Protein AF-A0A945Z9U9-F1 (afdb_monomer_lite)

Structure (mmCIF, N/CA/C/O backbone):
data_AF-A0A945Z9U9-F1
#
_entry.id   AF-A0A945Z9U9-F1
#
loop_
_atom_site.group_PDB
_atom_site.id
_atom_site.type_symbol
_atom_site.label_atom_id
_atom_site.label_alt_id
_atom_site.label_comp_id
_atom_site.label_asym_id
_atom_site.label_entity_id
_atom_site.label_seq_id
_atom_site.pdbx_PDB_ins_code
_atom_site.Cartn_x
_atom_site.Cartn_y
_atom_site.Cartn_z
_atom_site.occupancy
_atom_site.B_iso_or_equiv
_atom_site.auth_seq_id
_atom_site.auth_comp_id
_atom_site.auth_asym_id
_atom_site.auth_atom_id
_atom_site.pdbx_PDB_model_num
ATOM 1 N N . MET A 1 1 ? 4.421 -0.650 -35.719 1.00 78.12 1 MET A N 1
ATOM 2 C CA . MET A 1 1 ? 4.389 -1.570 -34.573 1.00 78.12 1 MET A CA 1
ATOM 3 C C . MET A 1 1 ? 4.095 -2.993 -35.042 1.00 78.12 1 MET A C 1
ATOM 5 O O . MET A 1 1 ? 3.027 -3.216 -35.617 1.00 78.12 1 MET A O 1
ATOM 9 N N . THR A 1 2 ? 5.033 -3.921 -34.860 1.00 89.56 2 THR A N 1
ATOM 10 C CA . THR A 1 2 ? 4.889 -5.358 -35.149 1.00 89.56 2 THR A CA 1
ATOM 11 C C . THR A 1 2 ? 3.906 -6.023 -34.174 1.00 89.56 2 THR A C 1
ATOM 13 O O . THR A 1 2 ? 3.478 -5.420 -33.188 1.00 89.56 2 THR A O 1
ATOM 16 N N . GLN A 1 3 ? 3.508 -7.273 -34.440 1.00 91.12 3 GLN A N 1
ATOM 17 C CA . GLN A 1 3 ? 2.599 -7.996 -33.543 1.00 91.12 3 GLN A CA 1
ATOM 18 C C . GLN A 1 3 ? 3.230 -8.250 -32.165 1.00 91.12 3 GLN A C 1
ATOM 20 O O . GLN A 1 3 ? 2.544 -8.123 -31.154 1.00 91.12 3 GLN A O 1
ATOM 25 N N . ILE A 1 4 ? 4.529 -8.563 -32.117 1.00 91.50 4 ILE A N 1
ATOM 26 C CA . ILE A 1 4 ? 5.250 -8.796 -30.862 1.00 91.50 4 ILE A CA 1
ATOM 27 C C . ILE A 1 4 ? 5.402 -7.503 -30.047 1.00 91.50 4 ILE A C 1
ATOM 29 O O . ILE A 1 4 ? 5.172 -7.518 -28.842 1.00 91.50 4 ILE A O 1
ATOM 33 N N . GLU A 1 5 ? 5.658 -6.361 -30.692 1.00 92.56 5 GLU A N 1
ATOM 34 C CA . GLU A 1 5 ? 5.724 -5.058 -30.013 1.00 92.56 5 GLU A CA 1
ATOM 35 C C . GLU A 1 5 ? 4.385 -4.685 -29.361 1.00 92.56 5 GLU A C 1
ATOM 37 O O . GLU A 1 5 ? 4.357 -4.269 -28.204 1.00 92.56 5 GLU A O 1
ATOM 42 N N . LYS A 1 6 ? 3.260 -4.911 -30.058 1.00 93.19 6 LYS A N 1
ATOM 43 C CA . LYS A 1 6 ? 1.912 -4.705 -29.496 1.00 93.19 6 LYS A CA 1
ATOM 44 C C . LYS A 1 6 ? 1.650 -5.606 -28.290 1.00 93.19 6 LYS A C 1
ATOM 46 O O . LYS A 1 6 ? 1.052 -5.161 -27.312 1.00 93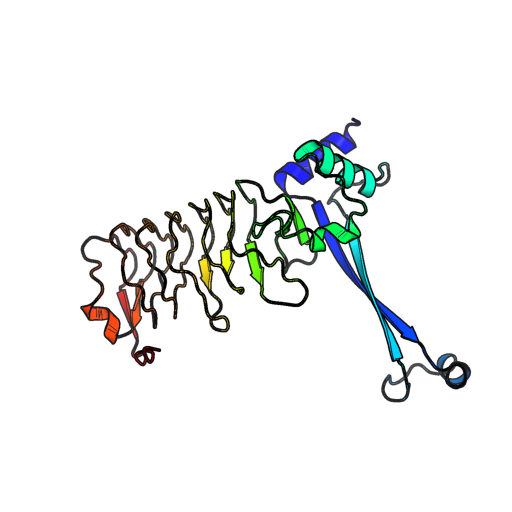.19 6 LYS A O 1
ATOM 51 N N . THR A 1 7 ? 2.084 -6.866 -28.356 1.00 94.31 7 THR A N 1
ATOM 52 C CA . THR A 1 7 ? 1.979 -7.811 -27.235 1.00 94.31 7 THR A CA 1
ATOM 53 C C . THR A 1 7 ? 2.789 -7.330 -26.034 1.00 94.31 7 THR A C 1
ATOM 55 O O . THR A 1 7 ? 2.277 -7.355 -24.916 1.00 94.31 7 THR A O 1
ATOM 58 N N . ILE A 1 8 ? 4.007 -6.829 -26.258 1.00 93.44 8 ILE A N 1
ATOM 59 C CA . ILE A 1 8 ? 4.848 -6.262 -25.199 1.00 93.44 8 ILE A CA 1
ATOM 60 C C . ILE A 1 8 ? 4.197 -5.023 -24.587 1.00 93.44 8 ILE A C 1
ATOM 62 O O . ILE A 1 8 ? 4.076 -4.964 -23.370 1.00 93.44 8 ILE A O 1
ATOM 66 N N . TYR A 1 9 ? 3.717 -4.072 -25.393 1.00 93.69 9 TYR A N 1
ATOM 67 C CA . TYR A 1 9 ? 3.036 -2.873 -24.886 1.00 93.69 9 TYR A CA 1
ATOM 68 C C . TYR A 1 9 ? 1.835 -3.238 -24.023 1.00 93.69 9 TYR A C 1
ATOM 70 O O . TYR A 1 9 ? 1.725 -2.768 -22.896 1.00 93.69 9 TYR A O 1
ATOM 78 N N . LYS A 1 10 ? 0.986 -4.149 -24.512 1.00 93.06 10 LYS A N 1
ATOM 79 C CA . LYS A 1 10 ? -0.160 -4.647 -23.750 1.00 93.06 10 LYS A CA 1
ATOM 80 C C . LYS A 1 10 ? 0.276 -5.272 -22.422 1.00 93.06 10 LYS A C 1
ATOM 82 O O . LYS A 1 10 ? -0.345 -5.007 -21.397 1.00 93.06 10 LYS A O 1
ATOM 87 N N . TYR A 1 11 ? 1.341 -6.074 -22.431 1.00 92.44 11 TYR A N 1
ATOM 88 C CA . TYR A 1 11 ? 1.879 -6.671 -21.212 1.00 92.44 11 TYR A CA 1
ATOM 89 C C . TYR A 1 11 ? 2.389 -5.607 -20.237 1.00 92.44 11 TYR A C 1
ATOM 91 O O . TYR A 1 11 ? 2.037 -5.645 -19.062 1.00 92.44 11 TYR A O 1
ATOM 99 N N . ILE A 1 12 ? 3.192 -4.644 -20.704 1.00 91.50 12 ILE A N 1
ATOM 100 C CA . ILE A 1 12 ? 3.698 -3.552 -19.861 1.00 91.50 12 ILE A CA 1
ATOM 101 C C . ILE A 1 12 ? 2.528 -2.739 -19.302 1.00 91.50 12 ILE A C 1
ATOM 103 O O . ILE A 1 12 ? 2.560 -2.313 -18.147 1.00 91.50 12 ILE A O 1
ATOM 107 N N . ASP A 1 13 ? 1.472 -2.549 -20.088 1.00 88.00 13 ASP A N 1
ATOM 108 C CA . ASP A 1 13 ? 0.306 -1.819 -19.633 1.00 88.00 13 ASP A CA 1
ATOM 109 C C . ASP A 1 13 ? -0.414 -2.506 -18.475 1.00 88.00 13 ASP A C 1
ATOM 111 O O . ASP A 1 13 ? -0.834 -1.835 -17.525 1.00 88.00 13 ASP A O 1
ATOM 115 N N . GLU A 1 14 ? -0.526 -3.827 -18.566 1.00 86.44 14 GLU A N 1
ATOM 116 C CA . GLU A 1 14 ? -1.253 -4.673 -17.630 1.00 86.44 14 GLU A CA 1
ATOM 117 C C . GLU A 1 14 ? -0.433 -5.007 -16.376 1.00 86.44 14 GLU A C 1
ATOM 119 O O . GLU A 1 14 ? -0.968 -4.963 -15.267 1.00 86.44 14 GLU A O 1
ATOM 124 N N . PHE A 1 15 ? 0.863 -5.279 -16.530 1.00 84.81 15 PHE A N 1
ATOM 125 C CA . PHE A 1 15 ? 1.716 -5.831 -15.473 1.00 84.81 15 PHE A CA 1
ATOM 126 C C . PHE A 1 15 ? 2.946 -4.972 -15.154 1.00 84.81 15 PHE A C 1
ATOM 128 O O . PHE A 1 15 ? 3.533 -5.108 -14.084 1.00 84.81 15 PHE A O 1
ATOM 135 N N . GLY A 1 16 ? 3.350 -4.073 -16.047 1.00 88.06 16 GLY A N 1
ATOM 136 C CA . GLY A 1 16 ? 4.636 -3.380 -15.975 1.00 88.06 16 GLY A CA 1
ATOM 137 C C . GLY A 1 16 ? 5.765 -4.142 -16.676 1.00 88.06 16 GLY A C 1
ATOM 138 O O . GLY A 1 16 ? 5.574 -5.206 -17.263 1.00 88.06 16 GLY A O 1
ATOM 139 N N . VAL A 1 17 ? 6.962 -3.561 -16.646 1.00 89.38 17 VAL A N 1
ATOM 140 C CA . VAL A 1 17 ? 8.169 -4.102 -17.278 1.00 89.38 17 VAL A CA 1
ATOM 141 C C . VAL A 1 17 ? 8.815 -5.128 -16.340 1.00 89.38 17 VAL A C 1
ATOM 143 O O . VAL A 1 17 ? 9.290 -4.744 -15.269 1.00 89.38 17 VAL A O 1
ATOM 146 N N . PRO A 1 18 ? 8.872 -6.417 -16.702 1.00 90.12 18 PRO A N 1
ATOM 147 C CA . PRO A 1 18 ? 9.498 -7.432 -15.867 1.00 90.12 18 PRO A CA 1
ATOM 148 C C . PRO A 1 18 ? 11.016 -7.305 -15.910 1.00 90.12 18 PRO A C 1
ATOM 150 O O . PRO A 1 18 ? 11.614 -7.258 -16.987 1.00 90.12 18 PRO A O 1
ATOM 153 N N . PHE A 1 19 ? 11.652 -7.273 -14.743 1.00 86.81 19 PHE A N 1
ATOM 154 C CA . PHE A 1 19 ? 13.097 -7.167 -14.643 1.00 86.81 19 PHE A CA 1
ATOM 155 C C . PHE A 1 19 ? 13.699 -7.981 -13.500 1.00 86.81 19 PHE A C 1
ATOM 157 O O . PHE A 1 19 ? 13.071 -8.247 -12.474 1.00 86.81 19 PHE A O 1
ATOM 164 N N . ILE A 1 20 ? 14.967 -8.332 -13.682 1.00 83.94 20 ILE A N 1
ATOM 165 C CA . ILE A 1 20 ? 15.824 -8.946 -12.673 1.00 83.94 20 ILE A CA 1
ATOM 166 C C . ILE A 1 20 ? 16.931 -7.947 -12.347 1.00 83.94 20 ILE A C 1
ATOM 168 O O . ILE A 1 20 ? 17.560 -7.394 -13.252 1.00 83.94 20 ILE A O 1
ATOM 172 N N . LEU A 1 21 ? 17.154 -7.713 -11.053 1.00 75.75 21 LEU A N 1
ATOM 173 C CA . LEU A 1 21 ? 18.286 -6.930 -10.567 1.00 75.75 21 LEU A CA 1
ATOM 174 C C . LEU A 1 21 ? 19.468 -7.877 -10.351 1.00 75.75 21 LEU A C 1
ATOM 176 O O . LEU A 1 21 ? 19.447 -8.690 -9.430 1.00 75.75 21 LEU A O 1
ATOM 180 N N . MET A 1 22 ? 20.485 -7.771 -11.195 1.00 73.81 22 MET A N 1
ATOM 181 C CA . MET A 1 22 ? 21.738 -8.500 -11.044 1.00 73.81 22 MET A CA 1
ATOM 182 C C . MET A 1 22 ? 22.726 -7.590 -10.319 1.00 73.81 22 MET A C 1
ATOM 184 O O . MET A 1 22 ? 23.022 -6.495 -10.790 1.00 73.81 22 MET A O 1
ATOM 188 N N . ALA A 1 23 ? 23.212 -8.010 -9.155 1.00 64.12 23 ALA A N 1
ATOM 189 C CA . ALA A 1 23 ? 24.312 -7.322 -8.492 1.00 64.12 23 ALA A CA 1
ATOM 190 C C . ALA A 1 23 ? 25.627 -7.878 -9.047 1.00 64.12 23 ALA A C 1
ATOM 192 O O . ALA A 1 23 ? 25.910 -9.063 -8.871 1.00 64.12 23 ALA A O 1
ATOM 193 N N . SER A 1 24 ? 26.419 -7.037 -9.705 1.00 58.91 24 SER A N 1
ATOM 194 C CA . SER A 1 24 ? 27.818 -7.318 -9.996 1.00 58.91 24 SER A CA 1
ATOM 195 C C . SER A 1 24 ? 28.692 -6.542 -9.015 1.00 58.91 24 SER A C 1
ATOM 197 O O . SER A 1 24 ? 28.448 -5.378 -8.685 1.00 58.91 24 SER A O 1
ATOM 199 N N . PHE A 1 25 ? 29.717 -7.209 -8.502 1.00 55.53 25 PHE A N 1
ATOM 200 C CA . PHE A 1 25 ? 30.791 -6.541 -7.789 1.00 55.53 25 PHE A CA 1
ATOM 201 C C . PHE A 1 25 ? 32.071 -6.725 -8.589 1.00 55.53 25 PHE A C 1
ATOM 203 O O . PHE A 1 25 ? 32.326 -7.792 -9.148 1.00 55.53 25 PHE A O 1
ATOM 210 N N . SER A 1 26 ? 32.867 -5.669 -8.629 1.00 54.47 26 SER A N 1
ATOM 211 C CA . SER A 1 26 ? 34.215 -5.700 -9.172 1.00 54.47 26 SER A CA 1
ATOM 212 C C . SER A 1 26 ? 35.174 -5.699 -7.993 1.00 54.47 26 SER A C 1
ATOM 214 O O . SER A 1 26 ? 35.108 -4.816 -7.132 1.00 54.47 26 SER A O 1
ATOM 216 N N . ALA A 1 27 ? 36.050 -6.697 -7.942 1.00 60.72 27 ALA A N 1
ATOM 217 C CA . ALA A 1 27 ? 37.125 -6.780 -6.967 1.00 60.72 27 ALA A CA 1
ATOM 218 C C . ALA A 1 27 ? 38.471 -6.702 -7.689 1.00 60.72 27 ALA A C 1
ATOM 220 O O . ALA A 1 27 ? 38.661 -7.330 -8.729 1.00 60.72 27 ALA A O 1
ATOM 221 N N . GLU A 1 28 ? 39.388 -5.922 -7.134 1.00 65.38 28 GLU A N 1
ATOM 222 C CA . GLU A 1 28 ? 40.787 -5.903 -7.536 1.00 65.38 28 GLU A CA 1
ATOM 223 C C . GLU A 1 28 ? 41.564 -6.844 -6.615 1.00 65.38 28 GLU A C 1
ATOM 225 O O . GLU A 1 28 ? 41.381 -6.823 -5.391 1.00 65.38 28 GLU A O 1
ATOM 230 N N . VAL A 1 29 ? 42.404 -7.685 -7.216 1.00 62.12 29 VAL A N 1
ATOM 231 C CA . VAL A 1 29 ? 43.321 -8.586 -6.513 1.00 62.12 29 VAL A CA 1
ATOM 232 C C . VAL A 1 29 ? 44.739 -8.154 -6.863 1.00 62.12 29 VAL A C 1
ATOM 234 O O . VAL A 1 29 ? 45.033 -7.909 -8.035 1.00 62.12 29 VAL A O 1
ATOM 237 N N . ASP A 1 30 ? 45.605 -8.041 -5.857 1.00 64.56 30 ASP A N 1
ATOM 238 C CA . ASP A 1 30 ? 47.004 -7.661 -6.051 1.00 64.56 30 ASP A CA 1
ATOM 239 C C . ASP A 1 30 ? 47.705 -8.662 -6.990 1.00 64.56 30 ASP A C 1
ATOM 241 O O . ASP A 1 30 ? 47.559 -9.883 -6.879 1.00 64.56 30 ASP A O 1
ATOM 245 N N . GLN A 1 31 ? 48.480 -8.140 -7.942 1.00 58.41 31 GLN A N 1
ATOM 246 C CA . GLN A 1 31 ? 49.121 -8.919 -8.997 1.00 58.41 31 GLN A CA 1
ATOM 247 C C . GLN A 1 31 ? 50.080 -9.989 -8.438 1.00 58.41 31 GLN A C 1
ATOM 249 O O . GLN A 1 31 ? 50.313 -11.010 -9.087 1.00 58.41 31 GLN A O 1
ATOM 254 N N . LYS A 1 32 ? 50.603 -9.785 -7.220 1.00 63.38 32 LYS A N 1
ATOM 255 C CA . LYS A 1 32 ? 51.470 -10.742 -6.510 1.00 63.38 32 LYS A CA 1
ATOM 256 C C . LYS A 1 32 ? 50.751 -12.035 -6.084 1.00 63.38 32 LYS A C 1
ATOM 258 O O . LYS A 1 32 ? 51.417 -13.051 -5.902 1.00 63.38 32 LYS A O 1
ATOM 263 N N . ASP A 1 33 ? 49.420 -12.010 -5.988 1.00 56.44 33 ASP A N 1
ATOM 264 C CA . ASP A 1 33 ? 48.590 -13.130 -5.522 1.00 56.44 33 ASP A CA 1
ATOM 265 C C . ASP A 1 33 ? 47.989 -13.952 -6.691 1.00 56.44 33 ASP A C 1
ATOM 267 O O . ASP A 1 33 ? 47.439 -15.038 -6.495 1.00 56.44 33 ASP A O 1
ATOM 271 N N . LEU A 1 34 ? 48.160 -13.495 -7.943 1.00 56.94 34 LEU A N 1
ATOM 272 C CA . LEU A 1 34 ? 47.701 -14.179 -9.168 1.00 56.94 34 LEU A CA 1
ATOM 273 C C . LEU A 1 34 ? 48.286 -15.590 -9.391 1.00 56.94 34 LEU A C 1
ATOM 275 O O . LEU A 1 34 ? 47.534 -16.467 -9.825 1.00 56.94 34 LEU A O 1
ATOM 279 N N . PRO A 1 35 ? 49.577 -15.875 -9.107 1.00 58.25 35 PRO A N 1
ATOM 280 C CA . PRO A 1 35 ? 50.113 -17.232 -9.240 1.00 58.25 35 PRO A CA 1
ATOM 281 C C . PRO A 1 35 ? 49.459 -18.229 -8.269 1.00 58.25 35 PRO A C 1
ATOM 283 O O . PRO A 1 35 ? 49.414 -19.424 -8.555 1.00 58.25 35 PRO A O 1
ATOM 286 N N . PHE A 1 36 ? 48.927 -17.740 -7.142 1.00 51.56 36 PHE A N 1
ATOM 287 C CA . PHE A 1 36 ? 48.272 -18.542 -6.108 1.00 51.56 36 PHE A CA 1
ATOM 288 C C . PHE A 1 36 ? 46.838 -18.939 -6.516 1.00 51.56 36 PHE A C 1
ATOM 290 O O . PHE A 1 36 ? 46.423 -20.073 -6.280 1.00 51.56 36 PHE A O 1
ATOM 297 N N . LEU A 1 37 ? 46.123 -18.064 -7.240 1.00 49.78 37 LEU A N 1
ATOM 298 C CA . LEU A 1 37 ? 44.744 -18.285 -7.713 1.00 49.78 37 LEU A CA 1
ATOM 299 C C . LEU A 1 37 ? 44.602 -19.417 -8.745 1.00 49.78 37 LEU A C 1
ATOM 301 O O . LEU A 1 37 ? 43.577 -20.092 -8.782 1.00 49.78 37 LEU A O 1
ATOM 305 N N . ASN A 1 38 ? 45.626 -19.660 -9.567 1.00 53.44 38 ASN A N 1
ATOM 306 C CA . ASN A 1 38 ? 45.569 -20.692 -10.611 1.00 53.44 38 ASN A CA 1
ATOM 307 C C . ASN A 1 38 ? 45.745 -22.129 -10.085 1.00 53.44 38 ASN A C 1
ATOM 309 O O . ASN A 1 38 ? 45.548 -23.068 -10.855 1.00 53.44 38 ASN A O 1
ATOM 313 N N . SER A 1 39 ? 46.136 -22.324 -8.817 1.00 53.41 39 SER A N 1
ATOM 314 C CA . SER A 1 39 ? 46.543 -23.647 -8.310 1.00 53.41 39 SER A CA 1
ATOM 315 C C . SER A 1 39 ? 45.676 -24.248 -7.201 1.00 53.41 39 SER A C 1
ATOM 317 O O . SER A 1 39 ? 45.844 -25.432 -6.920 1.00 53.41 39 SER A O 1
ATOM 319 N N . LEU A 1 40 ? 44.718 -23.523 -6.611 1.00 43.53 40 LEU A N 1
ATOM 320 C CA . LEU A 1 40 ? 43.887 -24.075 -5.535 1.00 43.53 40 LEU A CA 1
ATOM 321 C C . LEU A 1 40 ? 42.427 -23.616 -5.591 1.00 43.53 40 LEU A C 1
ATOM 323 O O . LEU A 1 40 ? 42.102 -22.443 -5.435 1.00 43.53 40 LEU A O 1
ATOM 327 N N . MET A 1 41 ? 41.531 -24.601 -5.675 1.00 49.31 41 MET A N 1
ATOM 328 C CA . MET A 1 41 ? 40.250 -24.529 -4.981 1.00 49.31 41 MET A CA 1
ATOM 329 C C . MET A 1 41 ? 40.548 -24.451 -3.475 1.00 49.31 41 MET A C 1
ATOM 331 O O . MET A 1 41 ? 40.847 -25.503 -2.919 1.00 49.31 41 MET A O 1
ATOM 335 N N . LEU A 1 42 ? 40.534 -23.267 -2.835 1.00 47.66 42 LEU A N 1
ATOM 336 C CA . LEU A 1 42 ? 40.157 -23.082 -1.413 1.00 47.66 42 LEU A CA 1
ATOM 337 C C . LEU A 1 42 ? 40.264 -21.636 -0.866 1.00 47.66 42 LEU A C 1
ATOM 339 O O . LEU A 1 42 ? 41.109 -20.850 -1.276 1.00 47.66 42 LEU A O 1
ATOM 343 N N . ASP A 1 43 ? 39.379 -21.407 0.115 1.00 47.28 43 ASP A N 1
ATOM 344 C CA . ASP A 1 43 ? 39.260 -20.417 1.205 1.00 47.28 43 ASP A CA 1
ATOM 345 C C . ASP A 1 43 ? 39.537 -18.919 0.939 1.00 47.28 43 ASP A C 1
ATOM 347 O O . ASP A 1 43 ? 40.666 -18.432 0.914 1.00 47.28 43 ASP A O 1
ATOM 351 N N . SER A 1 44 ? 38.444 -18.151 0.861 1.00 48.94 44 SER A N 1
ATOM 352 C CA . SER A 1 44 ? 38.389 -16.695 0.661 1.00 48.94 44 SER A CA 1
ATOM 353 C C . SER A 1 44 ? 38.993 -15.850 1.793 1.00 48.94 44 SER A C 1
ATOM 355 O O . SER A 1 44 ? 38.978 -14.625 1.702 1.00 48.94 44 SER A O 1
ATOM 357 N N . SER A 1 45 ? 39.479 -16.466 2.873 1.00 52.62 45 SER A N 1
ATOM 358 C CA . SER A 1 45 ? 40.028 -15.777 4.050 1.00 52.62 45 SER A CA 1
ATOM 359 C C . SER A 1 45 ? 41.490 -15.320 3.911 1.00 52.62 45 SER A C 1
ATOM 361 O O . SER A 1 45 ? 41.971 -14.590 4.774 1.00 52.62 45 SER A O 1
ATOM 363 N N . ILE A 1 46 ? 42.189 -15.714 2.837 1.00 50.56 46 ILE A N 1
ATOM 364 C CA . ILE A 1 46 ? 43.635 -15.461 2.641 1.00 50.56 46 ILE A CA 1
ATOM 365 C C . ILE A 1 46 ? 43.907 -14.369 1.582 1.00 50.56 46 ILE A C 1
ATOM 367 O O . ILE A 1 46 ? 45.026 -13.880 1.459 1.00 50.56 46 ILE A O 1
ATOM 371 N N . LEU A 1 47 ? 42.889 -13.948 0.827 1.00 52.94 47 LEU A N 1
ATOM 372 C CA . LEU A 1 47 ? 43.029 -12.960 -0.247 1.00 52.94 47 LEU A CA 1
ATOM 373 C C . LEU A 1 47 ? 42.783 -11.540 0.277 1.00 52.94 47 LEU A C 1
ATOM 375 O O . LEU A 1 47 ? 41.697 -11.246 0.776 1.00 52.94 47 LEU A O 1
ATOM 379 N N . ASP A 1 48 ? 43.759 -10.646 0.099 1.00 53.41 48 ASP A N 1
ATOM 380 C CA . ASP A 1 48 ? 43.590 -9.203 0.318 1.00 53.41 48 ASP A CA 1
ATOM 381 C C . ASP A 1 48 ? 42.898 -8.598 -0.916 1.00 53.41 48 ASP A C 1
ATOM 383 O O . ASP A 1 48 ? 43.518 -8.002 -1.797 1.00 53.41 48 ASP A O 1
ATOM 387 N N . TRP A 1 49 ? 41.595 -8.860 -1.047 1.00 57.84 49 TRP A N 1
ATOM 388 C CA . TRP A 1 49 ? 40.778 -8.298 -2.118 1.00 57.84 49 TRP A CA 1
ATOM 389 C C . TRP A 1 49 ? 40.243 -6.928 -1.713 1.00 57.84 49 TRP A C 1
ATOM 391 O O . TRP A 1 49 ? 39.770 -6.715 -0.595 1.00 57.84 49 TRP A O 1
ATOM 401 N N . ARG A 1 50 ? 40.246 -5.989 -2.659 1.00 51.03 50 ARG A N 1
ATOM 402 C CA . ARG A 1 50 ? 39.546 -4.711 -2.504 1.00 51.03 50 ARG A CA 1
ATOM 403 C C . ARG A 1 50 ? 38.361 -4.691 -3.448 1.00 51.03 50 ARG A C 1
ATOM 405 O O . ARG A 1 50 ? 38.530 -4.799 -4.658 1.00 51.03 50 ARG A O 1
ATOM 412 N N . VAL A 1 51 ? 37.149 -4.537 -2.916 1.00 52.81 51 VAL A N 1
ATOM 413 C CA . VAL A 1 51 ? 35.997 -4.214 -3.768 1.00 52.81 51 VAL A CA 1
ATOM 414 C C . VAL A 1 51 ? 36.179 -2.792 -4.279 1.00 52.81 51 VAL A C 1
ATOM 416 O O . VAL A 1 51 ? 36.202 -1.838 -3.503 1.00 52.81 51 VAL A O 1
ATOM 419 N N . ILE A 1 52 ? 36.317 -2.677 -5.595 1.00 52.62 52 ILE A N 1
ATOM 420 C CA . ILE A 1 52 ? 36.547 -1.420 -6.312 1.00 52.62 52 ILE A CA 1
ATOM 421 C C . ILE A 1 52 ? 35.265 -0.865 -6.937 1.00 52.62 52 ILE A C 1
ATOM 423 O O . ILE A 1 52 ? 35.223 0.301 -7.319 1.00 52.62 52 ILE A O 1
ATOM 427 N N . GLY A 1 53 ? 34.195 -1.660 -7.007 1.00 50.06 53 GLY A N 1
ATOM 428 C CA . GLY A 1 53 ? 32.923 -1.197 -7.545 1.00 50.06 53 GLY A CA 1
ATOM 429 C C . GLY A 1 53 ? 31.757 -2.125 -7.244 1.00 50.06 53 GLY A C 1
ATOM 430 O O . GLY A 1 53 ? 31.909 -3.343 -7.165 1.00 50.06 53 GLY A O 1
ATOM 431 N N . TRP A 1 54 ? 30.585 -1.515 -7.102 1.00 53.47 54 TRP A N 1
ATOM 432 C CA . TRP A 1 54 ? 29.293 -2.189 -7.096 1.00 53.47 54 TRP A CA 1
ATOM 433 C C . TRP A 1 54 ? 28.502 -1.652 -8.278 1.00 53.47 54 TRP A C 1
ATOM 435 O O . TRP A 1 54 ? 28.211 -0.456 -8.320 1.00 53.47 54 TRP A O 1
ATOM 445 N N . GLU A 1 55 ? 28.133 -2.522 -9.207 1.00 59.59 55 GLU A N 1
ATOM 446 C CA . GLU A 1 55 ? 27.221 -2.178 -10.288 1.00 59.59 55 GLU A CA 1
ATOM 447 C C . GLU A 1 55 ? 25.968 -3.047 -10.197 1.00 59.59 55 GLU A C 1
ATOM 449 O O . GLU A 1 55 ? 26.002 -4.233 -9.879 1.00 59.59 55 GLU A O 1
ATOM 454 N N . SER A 1 56 ? 24.814 -2.431 -10.423 1.00 64.81 56 SER A N 1
ATOM 455 C CA . SER A 1 56 ? 23.554 -3.152 -10.541 1.00 64.81 56 SER A CA 1
ATOM 456 C C . SER A 1 56 ? 23.141 -3.160 -12.002 1.00 64.81 56 SER A C 1
ATOM 458 O O . SER A 1 56 ? 22.876 -2.100 -12.574 1.00 64.81 56 SER A O 1
ATOM 460 N N . GLU A 1 57 ? 23.061 -4.340 -12.600 1.00 74.44 57 GLU A N 1
ATOM 461 C CA . GLU A 1 57 ? 22.540 -4.510 -13.945 1.00 74.44 57 GLU A CA 1
ATOM 462 C C . GLU A 1 57 ? 21.060 -4.900 -13.899 1.00 74.44 57 GLU A C 1
ATOM 464 O O . GLU A 1 57 ? 20.613 -5.663 -13.043 1.00 74.44 57 GLU A O 1
ATOM 469 N N . ILE A 1 58 ? 20.280 -4.343 -14.824 1.00 78.62 58 ILE A N 1
ATOM 470 C CA . ILE A 1 58 ? 18.866 -4.666 -14.988 1.00 78.62 58 ILE A CA 1
ATOM 471 C C . ILE A 1 58 ? 18.735 -5.508 -16.243 1.00 78.62 58 ILE A C 1
ATOM 473 O O . ILE A 1 58 ? 19.061 -5.042 -17.335 1.00 78.62 58 ILE A O 1
ATOM 477 N N . LYS A 1 59 ? 18.211 -6.722 -16.091 1.00 86.62 59 LYS A N 1
ATOM 478 C CA . LYS A 1 59 ? 17.834 -7.570 -17.221 1.00 86.62 59 LYS A CA 1
ATOM 479 C C . LYS A 1 59 ? 16.320 -7.575 -17.362 1.00 86.62 59 LYS A C 1
ATOM 481 O O . LYS A 1 59 ? 15.631 -8.028 -16.453 1.00 86.62 59 LYS A O 1
ATOM 486 N N . ILE A 1 60 ? 15.815 -7.089 -18.494 1.00 89.12 60 ILE A N 1
ATOM 487 C CA . ILE A 1 60 ? 14.388 -7.168 -18.829 1.00 89.12 60 ILE A CA 1
ATOM 488 C C . ILE A 1 60 ? 14.117 -8.542 -19.436 1.00 89.12 60 ILE A C 1
ATOM 490 O O . ILE A 1 60 ? 14.839 -8.971 -20.334 1.00 89.12 60 ILE A O 1
ATOM 494 N N . SER A 1 61 ? 13.103 -9.241 -18.929 1.00 87.31 61 SER A N 1
ATOM 495 C CA . SER A 1 61 ? 12.764 -10.591 -19.386 1.00 87.31 61 SER A CA 1
ATOM 496 C C . SER A 1 61 ? 11.259 -10.796 -19.352 1.00 87.31 61 SER A C 1
ATOM 498 O O . SER A 1 61 ? 10.675 -10.968 -18.284 1.00 87.31 61 SER A O 1
ATOM 500 N N . PHE A 1 62 ? 10.633 -10.784 -20.525 1.00 90.94 62 PHE A N 1
ATOM 501 C CA . PHE A 1 62 ? 9.214 -11.094 -20.664 1.00 90.94 62 PHE A CA 1
ATOM 502 C C . PHE A 1 62 ? 8.969 -12.610 -20.568 1.00 90.94 62 PHE A C 1
ATOM 504 O O . PHE A 1 62 ? 9.879 -13.394 -20.839 1.00 90.94 62 PHE A O 1
ATOM 511 N N . PRO A 1 63 ? 7.754 -13.052 -20.192 1.00 90.75 63 PRO A N 1
ATOM 512 C CA . PRO A 1 63 ? 7.411 -14.476 -20.090 1.00 90.75 63 PRO A CA 1
ATOM 513 C C . PRO A 1 63 ? 7.150 -15.147 -21.454 1.00 90.75 63 PRO A C 1
ATOM 515 O O . PRO A 1 63 ? 6.534 -16.208 -21.521 1.00 90.75 63 PRO A O 1
ATOM 518 N N . PHE A 1 64 ? 7.572 -14.519 -22.549 1.00 92.06 64 PHE A N 1
ATOM 519 C CA . PHE A 1 64 ? 7.398 -14.975 -23.924 1.00 92.06 64 PHE A CA 1
ATOM 520 C C . PHE A 1 64 ? 8.628 -14.590 -24.754 1.00 92.06 64 PHE A C 1
ATOM 522 O O . PHE A 1 64 ? 9.431 -13.765 -24.321 1.00 92.06 64 PHE A O 1
ATOM 529 N N . ASP A 1 65 ? 8.772 -15.194 -25.933 1.00 90.44 65 ASP A N 1
ATOM 530 C CA . ASP A 1 65 ? 9.921 -14.975 -26.813 1.00 90.44 65 ASP A CA 1
ATOM 531 C C . ASP A 1 65 ? 9.990 -13.523 -27.320 1.00 90.44 65 ASP A C 1
ATOM 533 O O . ASP A 1 65 ? 9.020 -12.979 -27.857 1.00 90.44 65 ASP A O 1
ATOM 537 N N . THR A 1 66 ? 11.157 -12.907 -27.132 1.00 89.56 66 THR A N 1
ATOM 538 C CA . THR A 1 66 ? 11.475 -11.540 -27.549 1.00 89.56 66 THR A CA 1
ATOM 539 C C . THR A 1 66 ? 12.789 -11.449 -28.333 1.00 89.56 66 THR A C 1
ATOM 541 O O . THR A 1 66 ? 13.310 -10.349 -28.480 1.00 89.56 66 THR A O 1
ATOM 544 N N . GLU A 1 67 ? 13.351 -12.554 -28.842 1.00 85.50 67 GLU A N 1
ATOM 545 C CA . GLU A 1 67 ? 14.657 -12.548 -29.539 1.00 85.50 67 GLU A CA 1
ATOM 546 C C . GLU A 1 67 ? 14.672 -11.671 -30.801 1.00 85.50 67 GLU A C 1
ATOM 548 O O . GLU A 1 67 ? 15.710 -11.148 -31.202 1.00 85.50 67 GLU A O 1
ATOM 553 N N . SER A 1 68 ? 13.507 -11.477 -31.419 1.00 83.75 68 SER A N 1
ATOM 554 C CA . SER A 1 68 ? 13.350 -10.686 -32.644 1.00 83.75 68 SER A CA 1
ATOM 555 C C . SER A 1 68 ? 13.252 -9.171 -32.423 1.00 83.75 68 SER A C 1
ATOM 557 O O . SER A 1 68 ? 13.113 -8.434 -33.401 1.00 83.75 68 SER A O 1
ATOM 559 N N . VAL A 1 69 ? 13.293 -8.687 -31.175 1.00 89.00 69 VAL A N 1
ATOM 560 C CA . VAL A 1 69 ? 13.084 -7.267 -30.852 1.00 89.00 69 VAL A CA 1
ATOM 561 C C . VAL A 1 69 ? 14.114 -6.720 -29.871 1.00 89.00 69 VAL A C 1
ATOM 563 O O . VAL A 1 69 ? 14.509 -7.377 -28.910 1.00 89.00 69 VAL A O 1
ATOM 566 N N . ASP A 1 70 ? 14.488 -5.454 -30.065 1.00 91.06 70 ASP A N 1
ATOM 567 C CA . ASP A 1 70 ? 15.241 -4.703 -29.063 1.00 91.06 70 ASP A CA 1
ATOM 568 C C . ASP A 1 70 ? 14.309 -4.278 -27.921 1.00 91.06 70 ASP A C 1
ATOM 570 O O . ASP A 1 70 ? 13.637 -3.242 -27.956 1.00 91.06 70 ASP A O 1
ATOM 574 N N . VAL A 1 71 ? 14.260 -5.120 -26.891 1.00 89.88 71 VAL A N 1
ATOM 575 C CA . VAL A 1 71 ? 13.417 -4.914 -25.713 1.00 89.88 71 VAL A CA 1
ATOM 576 C C . VAL A 1 71 ? 13.767 -3.624 -24.962 1.00 89.88 71 VAL A C 1
ATOM 578 O O . VAL A 1 71 ? 12.872 -2.988 -24.402 1.00 89.88 71 VAL A O 1
ATOM 581 N N . GLN A 1 72 ? 15.039 -3.210 -24.941 1.00 88.81 72 GLN A N 1
ATOM 582 C CA . GLN A 1 72 ? 15.443 -2.020 -24.188 1.00 88.81 72 GLN A CA 1
ATOM 583 C C . GLN A 1 72 ? 14.918 -0.755 -24.862 1.00 88.81 72 GLN A C 1
ATOM 585 O O . GLN A 1 72 ? 14.286 0.072 -24.201 1.00 88.81 72 GLN A O 1
ATOM 590 N N . SER A 1 73 ? 15.119 -0.634 -26.177 1.00 89.94 73 SER A N 1
ATOM 591 C CA . SER A 1 73 ? 14.566 0.474 -26.959 1.00 89.94 73 SER A CA 1
ATOM 592 C C . SER A 1 73 ? 13.046 0.501 -26.894 1.00 89.94 73 SER A C 1
ATOM 594 O O . SER A 1 73 ? 12.459 1.570 -26.740 1.00 89.94 73 SER A O 1
ATOM 596 N N . LEU A 1 74 ? 12.397 -0.664 -26.939 1.00 91.50 74 LEU A N 1
ATOM 597 C CA . LEU A 1 74 ? 10.943 -0.744 -26.878 1.00 91.50 74 LEU A CA 1
ATOM 598 C C . LEU A 1 74 ? 10.382 -0.238 -25.541 1.00 91.50 74 LEU A C 1
ATOM 600 O O . LEU A 1 74 ? 9.374 0.467 -25.527 1.00 91.50 74 LEU A O 1
ATOM 604 N N . VAL A 1 75 ? 11.049 -0.553 -24.428 1.00 90.25 75 VAL A N 1
ATOM 605 C CA . VAL A 1 75 ? 10.682 -0.063 -23.091 1.00 90.25 75 VAL A CA 1
ATOM 606 C C . VAL A 1 75 ? 10.921 1.442 -22.967 1.00 90.25 75 VAL A C 1
ATOM 608 O O . VAL A 1 75 ? 10.058 2.145 -22.443 1.00 90.25 75 VAL A O 1
ATOM 611 N N . SER A 1 76 ? 12.045 1.955 -23.475 1.00 89.75 76 SER A N 1
ATOM 612 C CA . SER A 1 76 ? 12.307 3.401 -23.513 1.00 89.75 76 SER A CA 1
ATOM 613 C C . SER A 1 76 ? 11.255 4.152 -24.330 1.00 89.75 76 SER A C 1
ATOM 615 O O . SER A 1 76 ? 10.729 5.161 -23.860 1.00 89.75 76 SER A O 1
ATOM 617 N N . ASN A 1 77 ? 10.889 3.623 -25.501 1.00 91.44 77 ASN A N 1
ATOM 618 C CA . ASN A 1 77 ? 9.829 4.182 -26.338 1.00 91.44 77 ASN A CA 1
ATOM 619 C C . ASN A 1 77 ? 8.484 4.148 -25.618 1.00 91.44 77 ASN A C 1
ATOM 621 O O . ASN A 1 77 ? 7.811 5.169 -25.567 1.00 91.44 77 ASN A O 1
ATOM 625 N N . TYR A 1 78 ? 8.129 3.026 -24.982 1.00 91.31 78 TYR A N 1
ATOM 626 C CA . TYR A 1 78 ? 6.884 2.924 -24.218 1.00 91.31 78 TYR A CA 1
ATOM 627 C C . TYR A 1 78 ? 6.810 4.008 -23.138 1.00 91.31 78 TYR A C 1
ATOM 629 O O . TYR A 1 78 ? 5.783 4.667 -22.986 1.00 91.31 78 TYR A O 1
ATOM 637 N N . VAL A 1 79 ? 7.900 4.226 -22.395 1.00 88.12 79 VAL A N 1
ATOM 638 C CA . VAL A 1 79 ? 7.961 5.275 -21.371 1.00 88.12 79 VAL A CA 1
ATOM 639 C C . VAL A 1 79 ? 7.762 6.655 -21.998 1.00 88.12 79 VAL A C 1
ATOM 641 O O . VAL A 1 79 ? 6.896 7.406 -21.547 1.00 88.12 79 VAL A O 1
ATOM 644 N N . TYR A 1 80 ? 8.502 6.975 -23.058 1.00 89.88 80 TYR A N 1
ATOM 645 C CA . TYR A 1 80 ? 8.370 8.254 -23.749 1.00 89.88 80 TYR A CA 1
ATOM 646 C C . TYR A 1 80 ? 6.951 8.473 -24.294 1.00 89.88 80 TYR A C 1
ATOM 648 O O . TYR A 1 80 ? 6.358 9.522 -24.068 1.00 89.88 80 TYR A O 1
ATOM 656 N N . GLU A 1 81 ? 6.359 7.472 -24.936 1.00 90.19 81 GLU A N 1
ATOM 657 C CA . GLU A 1 81 ? 5.009 7.547 -25.500 1.00 90.19 81 GLU A CA 1
ATOM 658 C C . GLU A 1 81 ? 3.922 7.652 -24.419 1.00 90.19 81 GLU A C 1
ATOM 660 O O . GLU A 1 81 ? 2.926 8.348 -24.607 1.00 90.19 81 GLU A O 1
ATOM 665 N N . THR A 1 82 ? 4.109 7.001 -23.266 1.00 84.94 82 THR A N 1
ATOM 666 C CA . THR A 1 82 ? 3.104 6.983 -22.189 1.00 84.94 82 THR A CA 1
ATOM 667 C C . THR A 1 82 ? 3.075 8.289 -21.398 1.00 84.94 82 THR A C 1
ATOM 669 O O . THR A 1 82 ? 2.014 8.715 -20.936 1.00 84.94 82 THR A O 1
ATOM 672 N N . ILE A 1 83 ? 4.237 8.903 -21.164 1.00 83.06 83 ILE A N 1
ATOM 673 C CA . ILE A 1 83 ? 4.367 10.018 -20.211 1.00 83.06 83 ILE A CA 1
ATOM 674 C C . ILE A 1 83 ? 5.245 11.180 -20.693 1.00 83.06 83 ILE A C 1
AT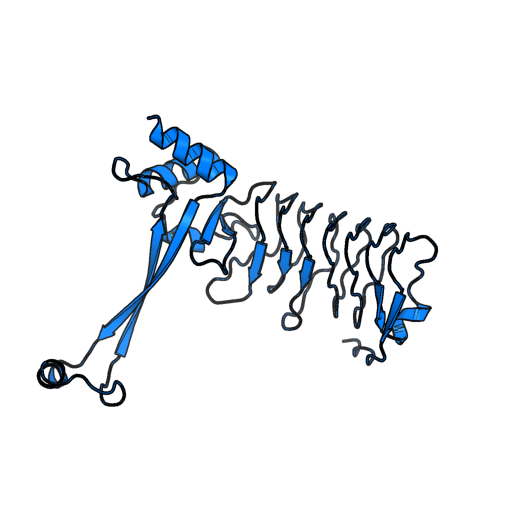OM 676 O O . ILE A 1 83 ? 5.434 12.137 -19.945 1.00 83.06 83 ILE A O 1
ATOM 680 N N . GLY A 1 84 ? 5.771 11.129 -21.917 1.00 86.56 84 GLY A N 1
ATOM 681 C CA . GLY A 1 84 ? 6.546 12.210 -22.534 1.00 86.56 84 GLY A CA 1
ATOM 682 C C . GLY A 1 84 ? 7.962 12.386 -21.985 1.00 86.56 84 GLY A C 1
ATOM 683 O O . GLY A 1 84 ? 8.578 13.420 -22.233 1.00 86.56 84 GLY A O 1
ATOM 684 N N . ILE A 1 85 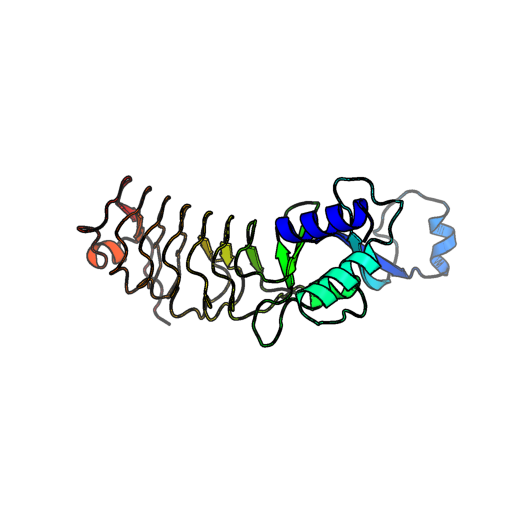? 8.474 11.421 -21.215 1.00 82.62 85 ILE A N 1
ATOM 685 C CA . ILE A 1 85 ? 9.794 11.507 -20.583 1.00 82.62 85 ILE A CA 1
ATOM 686 C C . ILE A 1 85 ? 10.755 10.564 -21.286 1.00 82.62 85 ILE A C 1
ATOM 688 O O . ILE A 1 85 ? 10.556 9.352 -21.318 1.00 82.62 85 ILE A O 1
ATOM 692 N N . GLU A 1 86 ? 11.819 11.137 -21.830 1.00 86.19 86 GLU A N 1
ATOM 693 C CA . GLU A 1 86 ? 12.912 10.371 -22.401 1.00 86.19 86 GLU A CA 1
ATOM 694 C C . GLU A 1 86 ? 13.809 9.850 -21.277 1.00 86.19 86 GLU A C 1
ATOM 696 O O . GLU A 1 86 ? 14.263 10.603 -20.411 1.00 86.19 86 GLU A O 1
ATOM 701 N N . ILE A 1 87 ? 14.055 8.541 -21.278 1.00 81.00 87 ILE A N 1
ATOM 702 C CA . ILE A 1 87 ? 14.963 7.913 -20.323 1.00 81.00 87 ILE A CA 1
ATOM 703 C C . ILE A 1 87 ? 16.301 7.624 -21.014 1.00 81.00 87 ILE A C 1
ATOM 705 O O . ILE A 1 87 ? 16.340 6.892 -21.999 1.00 81.00 87 ILE A O 1
ATOM 709 N N . PRO A 1 88 ? 17.430 8.141 -20.501 1.00 73.62 88 PRO A N 1
ATOM 710 C CA . PRO A 1 88 ? 18.727 7.958 -21.154 1.00 73.62 88 PRO A CA 1
ATOM 711 C C . PRO A 1 88 ? 19.248 6.515 -21.061 1.00 73.62 88 PRO A C 1
ATOM 713 O O . PRO A 1 88 ? 20.156 6.131 -21.789 1.00 73.62 88 PRO A O 1
ATOM 716 N N . SER A 1 89 ? 18.721 5.715 -20.130 1.00 82.38 89 SER A N 1
ATOM 717 C CA . SER A 1 89 ? 19.005 4.283 -20.027 1.00 82.38 89 SER A CA 1
ATOM 718 C C . SER A 1 89 ? 17.985 3.604 -19.121 1.00 82.38 89 SER A C 1
ATOM 720 O O . SER A 1 89 ? 17.701 4.104 -18.028 1.00 82.38 89 SER A O 1
ATOM 722 N N . ILE A 1 90 ? 17.522 2.412 -19.510 1.00 79.94 90 ILE A N 1
ATOM 723 C CA . ILE A 1 90 ? 16.659 1.569 -18.669 1.00 79.94 90 ILE A CA 1
ATOM 724 C C . ILE A 1 90 ? 17.314 1.223 -17.322 1.00 79.94 90 ILE A C 1
ATOM 726 O O . ILE A 1 90 ? 16.617 1.032 -16.331 1.00 79.94 90 ILE A O 1
ATOM 730 N N . ARG A 1 91 ? 18.656 1.230 -17.244 1.00 77.19 91 ARG A N 1
ATOM 731 C CA . ARG A 1 91 ? 19.412 0.986 -16.004 1.00 77.19 91 ARG A CA 1
ATOM 732 C C . ARG A 1 91 ? 19.143 2.049 -14.937 1.00 77.19 91 ARG A C 1
ATOM 734 O O . ARG A 1 91 ? 19.264 1.771 -13.750 1.00 77.19 91 ARG A O 1
ATOM 741 N N . LYS A 1 92 ? 18.754 3.260 -15.348 1.00 75.69 92 LYS A N 1
ATOM 742 C CA . LYS A 1 92 ? 18.423 4.360 -14.434 1.00 75.69 92 LYS A CA 1
ATOM 743 C C . LYS A 1 92 ? 16.970 4.332 -13.968 1.00 75.69 92 LYS A C 1
ATOM 745 O O . LYS A 1 92 ? 16.632 5.087 -13.063 1.00 75.69 92 LYS A O 1
ATOM 750 N N . LEU A 1 93 ? 16.115 3.476 -14.523 1.00 74.38 93 LEU A N 1
ATOM 751 C CA . LEU A 1 93 ? 14.689 3.478 -14.199 1.00 74.38 93 LEU A CA 1
ATOM 752 C C . LEU A 1 93 ? 14.378 3.318 -12.702 1.00 74.38 93 LEU A C 1
ATOM 754 O O . LEU A 1 93 ? 13.579 4.107 -12.201 1.00 74.38 93 LEU A O 1
ATOM 758 N N . PRO A 1 94 ? 15.027 2.410 -11.943 1.00 69.56 94 PRO A N 1
ATOM 759 C CA . PRO A 1 94 ? 14.801 2.342 -10.501 1.00 69.56 94 PRO A CA 1
ATOM 760 C C . PRO A 1 94 ? 15.209 3.633 -9.781 1.00 69.56 94 PRO A C 1
ATOM 762 O O . PRO A 1 94 ? 14.563 4.037 -8.824 1.00 69.56 94 PRO A O 1
ATOM 765 N N . SER A 1 95 ? 16.242 4.335 -10.257 1.00 70.00 95 SER A N 1
ATOM 766 C CA . SER A 1 95 ? 16.656 5.616 -9.666 1.00 70.00 95 SER A CA 1
ATOM 767 C C . SER A 1 95 ? 15.692 6.776 -9.957 1.00 70.00 95 SER A C 1
ATOM 769 O O . SER A 1 95 ? 15.762 7.801 -9.288 1.00 70.00 95 SER A O 1
ATOM 771 N N . LEU A 1 96 ? 14.761 6.610 -10.905 1.00 74.50 96 LEU A N 1
ATOM 772 C CA . LEU A 1 96 ? 13.729 7.589 -11.263 1.00 74.50 96 LEU A CA 1
ATOM 773 C C . LEU A 1 96 ? 12.412 7.355 -10.504 1.00 74.50 96 LEU A C 1
ATOM 775 O O . LEU A 1 96 ? 11.335 7.671 -10.994 1.00 74.50 96 LEU A O 1
ATOM 779 N N . ALA A 1 97 ? 12.443 6.763 -9.316 1.00 74.56 97 ALA A N 1
ATOM 780 C CA . ALA A 1 97 ? 11.206 6.416 -8.623 1.00 74.56 97 ALA A CA 1
ATOM 781 C C . ALA A 1 97 ? 10.452 7.603 -8.008 1.00 74.56 97 ALA A C 1
ATOM 783 O O . ALA A 1 97 ? 9.259 7.491 -7.728 1.00 74.56 97 ALA A O 1
ATOM 784 N N . ASN A 1 98 ? 11.127 8.737 -7.825 1.00 76.56 98 ASN A N 1
ATOM 785 C CA . ASN A 1 98 ? 10.557 9.948 -7.252 1.00 76.56 98 ASN A CA 1
ATOM 786 C C . ASN A 1 98 ? 10.627 11.101 -8.261 1.00 76.56 98 ASN A C 1
ATOM 788 O O . ASN A 1 98 ? 11.698 11.402 -8.788 1.00 76.56 98 ASN A O 1
ATOM 792 N N . LEU A 1 99 ? 9.488 11.756 -8.483 1.00 77.00 99 LEU A N 1
ATOM 793 C CA . LEU A 1 99 ? 9.375 13.026 -9.189 1.00 77.00 99 LEU A CA 1
ATOM 794 C C . LEU A 1 99 ? 8.597 14.009 -8.302 1.00 77.00 99 LEU A C 1
ATOM 796 O O . LEU A 1 99 ? 7.424 13.783 -7.999 1.00 77.00 99 LEU A O 1
ATOM 800 N N . ASP A 1 100 ? 9.256 15.081 -7.856 1.00 78.38 100 ASP A N 1
ATOM 801 C CA . ASP A 1 100 ? 8.693 16.125 -6.981 1.00 78.38 100 ASP A CA 1
ATOM 802 C C . ASP A 1 100 ? 8.025 15.599 -5.693 1.00 78.38 100 ASP A C 1
ATOM 804 O O . ASP A 1 100 ? 6.955 16.049 -5.278 1.00 78.38 100 ASP A O 1
ATOM 808 N N . GLY A 1 101 ? 8.641 14.604 -5.052 1.00 75.31 101 GLY A N 1
ATOM 809 C CA . GLY A 1 101 ? 8.139 13.985 -3.822 1.00 75.31 101 GLY A CA 1
ATOM 810 C C . GLY A 1 101 ? 7.041 12.939 -4.038 1.00 75.31 101 GLY A C 1
ATOM 811 O O . GLY A 1 101 ? 6.554 12.372 -3.058 1.00 75.31 101 GLY A O 1
ATOM 812 N N . LYS A 1 102 ? 6.656 12.664 -5.290 1.00 80.31 102 LYS A N 1
ATOM 813 C CA . LYS A 1 102 ? 5.604 11.710 -5.670 1.00 80.31 102 LYS A CA 1
ATOM 814 C C . LYS A 1 102 ? 6.191 10.512 -6.417 1.00 80.31 102 LYS A C 1
ATOM 816 O O . LYS A 1 102 ? 7.218 10.651 -7.082 1.00 80.31 102 LYS A O 1
ATOM 821 N N . PRO A 1 103 ? 5.538 9.339 -6.359 1.00 81.88 103 PRO A N 1
ATOM 822 C CA . PRO A 1 103 ? 5.971 8.172 -7.100 1.00 81.88 103 PRO A CA 1
ATOM 823 C C . PRO A 1 103 ? 5.890 8.444 -8.598 1.00 81.88 103 PRO A C 1
ATOM 825 O O . PRO A 1 103 ? 4.876 8.937 -9.104 1.00 81.88 103 PRO A O 1
ATOM 828 N N . PHE A 1 104 ? 6.951 8.072 -9.301 1.00 81.75 104 PHE A N 1
ATOM 829 C CA . PHE A 1 104 ? 7.049 8.179 -10.747 1.00 81.75 104 PHE A CA 1
ATOM 830 C C . PHE A 1 104 ? 7.222 6.802 -11.383 1.00 81.75 104 PHE A C 1
ATOM 832 O O . PHE A 1 104 ? 6.315 6.337 -12.077 1.00 81.75 104 PHE A O 1
ATOM 839 N N . PHE A 1 105 ? 8.308 6.106 -11.049 1.00 82.31 105 PHE A N 1
ATOM 840 C C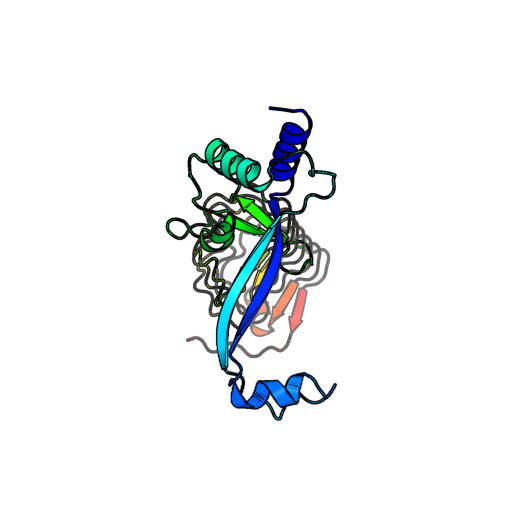A . PHE A 1 105 ? 8.459 4.671 -11.273 1.00 82.31 105 PHE A CA 1
ATOM 841 C C . PHE A 1 105 ? 8.355 3.892 -9.964 1.00 82.31 105 PHE A C 1
ATOM 843 O O . PHE A 1 105 ? 8.831 4.323 -8.921 1.00 82.31 105 PHE A O 1
ATOM 850 N N . LEU A 1 106 ? 7.725 2.726 -10.026 1.00 81.88 106 LEU A N 1
ATOM 851 C CA . LEU A 1 106 ? 7.515 1.838 -8.894 1.00 81.88 106 LEU A CA 1
ATOM 852 C C . LEU A 1 106 ? 8.095 0.472 -9.212 1.00 81.88 106 LEU A C 1
ATOM 854 O O . LEU A 1 106 ? 7.824 -0.084 -10.276 1.00 81.88 106 LEU A O 1
ATOM 858 N N . VAL A 1 107 ? 8.840 -0.083 -8.261 1.00 79.19 107 VAL A N 1
ATOM 859 C CA . VAL A 1 107 ? 9.154 -1.510 -8.248 1.00 79.19 107 VAL A CA 1
ATOM 860 C C . VAL A 1 107 ? 8.033 -2.219 -7.497 1.00 79.19 107 VAL A C 1
ATOM 862 O O . VAL A 1 107 ? 7.841 -2.005 -6.304 1.00 79.19 107 VAL A O 1
ATOM 865 N N . LEU A 1 108 ? 7.277 -3.037 -8.215 1.00 78.19 108 LEU A N 1
ATOM 866 C CA . LEU A 1 108 ? 6.223 -3.897 -7.696 1.00 78.19 108 LEU A CA 1
ATOM 867 C C . LEU A 1 108 ? 6.782 -5.312 -7.500 1.00 78.19 108 LEU A C 1
ATOM 869 O O . LEU A 1 108 ? 7.703 -5.730 -8.210 1.00 78.19 108 LEU A O 1
ATOM 873 N N . ASN A 1 109 ? 6.205 -6.048 -6.548 1.00 72.94 109 ASN A N 1
ATOM 874 C CA . ASN A 1 109 ? 6.590 -7.426 -6.219 1.00 72.94 109 ASN A CA 1
ATOM 875 C C . ASN A 1 109 ? 8.093 -7.575 -5.900 1.00 72.94 109 ASN A C 1
ATOM 877 O O . ASN A 1 109 ? 8.765 -8.478 -6.385 1.00 72.94 109 ASN A O 1
ATOM 881 N N . GLU A 1 110 ? 8.651 -6.676 -5.085 1.00 70.75 110 GLU A N 1
ATOM 882 C CA . GLU A 1 110 ? 10.097 -6.609 -4.805 1.00 70.75 110 GLU A CA 1
ATOM 883 C C . GLU A 1 110 ? 10.721 -7.879 -4.193 1.00 70.75 110 GLU A C 1
ATOM 885 O O . GLU A 1 110 ? 11.944 -8.040 -4.242 1.00 70.75 110 GLU A O 1
ATOM 890 N N . HIS A 1 111 ? 9.896 -8.746 -3.602 1.00 70.75 111 HIS A N 1
ATOM 891 C CA . HIS A 1 111 ? 10.290 -10.010 -2.980 1.00 70.75 111 HIS A CA 1
ATOM 892 C C . HIS A 1 111 ? 10.317 -11.187 -3.947 1.00 70.75 111 HIS A C 1
ATOM 894 O O . HIS A 1 111 ? 10.838 -12.246 -3.605 1.00 70.75 111 HIS A O 1
ATOM 900 N N . GLU A 1 112 ? 9.774 -10.997 -5.143 1.00 75.62 112 GLU A N 1
ATOM 901 C CA . GLU A 1 112 ? 9.802 -12.006 -6.182 1.00 75.62 112 GLU A CA 1
ATOM 902 C C . GLU A 1 112 ? 11.150 -11.992 -6.902 1.00 75.62 112 GLU A C 1
ATOM 904 O O . GLU A 1 112 ? 11.827 -10.963 -7.016 1.00 75.62 112 GLU A O 1
ATOM 909 N N . HIS A 1 113 ? 11.534 -13.156 -7.430 1.00 80.50 113 HIS A N 1
ATOM 910 C CA . HIS A 1 113 ? 12.730 -13.279 -8.263 1.00 80.50 113 HIS A CA 1
ATOM 911 C C . HIS A 1 113 ? 12.641 -12.380 -9.509 1.00 80.50 113 HIS A C 1
ATOM 913 O O . HIS A 1 113 ? 13.629 -11.769 -9.919 1.00 80.50 113 HIS A O 1
ATOM 919 N N . ILE A 1 114 ? 11.444 -12.280 -10.096 1.00 83.44 114 ILE A N 1
ATOM 920 C CA . ILE A 1 114 ? 11.135 -11.358 -11.190 1.00 83.44 114 ILE A CA 1
ATOM 921 C C . ILE A 1 114 ? 10.328 -10.201 -10.610 1.00 83.44 114 ILE A C 1
ATOM 923 O O . ILE A 1 114 ? 9.193 -10.381 -10.173 1.00 83.44 114 ILE A O 1
ATOM 927 N N . LYS A 1 115 ? 10.916 -9.008 -10.639 1.00 83.94 115 LYS A N 1
ATOM 928 C CA . LYS A 1 115 ? 10.285 -7.770 -10.178 1.00 83.94 115 LYS A CA 1
ATOM 929 C C . LYS A 1 115 ? 9.581 -7.098 -11.348 1.00 83.94 115 LYS A C 1
ATOM 931 O O . LYS A 1 115 ? 9.944 -7.314 -12.502 1.00 83.94 115 LYS A O 1
ATOM 936 N N . LEU A 1 116 ? 8.597 -6.253 -11.067 1.00 83.00 116 LEU A N 1
ATOM 937 C CA . LEU A 1 116 ? 7.893 -5.489 -12.097 1.00 83.00 116 LEU A CA 1
ATOM 938 C C . LEU A 1 116 ? 8.185 -4.006 -11.907 1.00 83.00 116 LEU A C 1
ATOM 940 O O . LEU A 1 116 ? 8.027 -3.472 -10.817 1.00 83.00 116 LEU A O 1
ATOM 944 N N . LEU A 1 117 ? 8.607 -3.324 -12.962 1.00 84.00 117 LEU A N 1
ATOM 945 C CA . LEU A 1 117 ? 8.750 -1.879 -12.973 1.00 84.00 117 LEU A CA 1
ATOM 946 C C . LEU A 1 117 ? 7.525 -1.267 -13.653 1.00 84.00 117 LEU A C 1
ATOM 948 O O . LEU A 1 117 ? 7.302 -1.465 -14.846 1.00 84.00 117 LEU A O 1
ATOM 952 N N . SER A 1 118 ? 6.750 -0.485 -12.914 1.00 84.88 118 SER A N 1
ATOM 953 C CA . SER A 1 118 ? 5.576 0.203 -13.444 1.00 84.88 118 SER A CA 1
ATOM 954 C C . SER A 1 118 ? 5.735 1.708 -13.318 1.00 84.88 118 SER A C 1
ATOM 956 O O . SER A 1 118 ? 6.195 2.216 -12.299 1.00 84.88 118 SER A O 1
ATOM 958 N N . VAL A 1 119 ? 5.254 2.445 -14.317 1.00 84.88 119 VAL A N 1
ATOM 959 C CA . VAL A 1 119 ? 4.896 3.853 -14.112 1.00 84.88 119 VAL A CA 1
ATOM 960 C C . VAL A 1 119 ? 3.840 3.908 -13.002 1.00 84.88 119 VAL A C 1
ATOM 962 O O . VAL A 1 119 ? 2.966 3.039 -12.932 1.00 84.88 119 VAL A O 1
ATOM 965 N N . ALA A 1 120 ? 3.893 4.913 -12.132 1.00 86.81 120 ALA A N 1
ATOM 966 C CA . ALA A 1 120 ? 2.902 5.129 -11.084 1.00 86.81 120 ALA A CA 1
ATOM 967 C C . ALA A 1 120 ? 1.546 5.494 -11.710 1.00 86.81 120 ALA A C 1
ATOM 969 O O . ALA A 1 120 ? 1.243 6.666 -11.953 1.00 86.81 120 ALA A O 1
ATOM 970 N N . LYS A 1 121 ? 0.746 4.484 -12.052 1.00 88.12 121 LYS A N 1
ATOM 971 C CA . LYS A 1 121 ? -0.598 4.627 -12.624 1.00 88.12 121 LYS A CA 1
ATOM 972 C C . LYS A 1 121 ? -1.622 4.881 -11.505 1.00 88.12 121 LYS A C 1
ATOM 974 O O . LYS A 1 121 ? -1.369 4.532 -10.354 1.00 88.12 121 LYS A O 1
ATOM 979 N N . PRO A 1 122 ? -2.806 5.445 -11.812 1.00 92.00 122 PRO A N 1
ATOM 980 C CA . PRO A 1 122 ? -3.880 5.576 -10.825 1.00 92.00 122 PRO A CA 1
ATOM 981 C C . PRO A 1 122 ? -4.335 4.244 -10.214 1.00 92.00 122 PRO A C 1
ATOM 983 O O . PRO A 1 122 ? -4.871 4.228 -9.113 1.00 92.00 122 PRO A O 1
ATOM 986 N N . LYS A 1 123 ? -4.125 3.128 -10.910 1.00 92.50 123 LYS A N 1
ATOM 987 C CA . LYS A 1 123 ? -4.435 1.785 -10.431 1.00 92.50 123 LYS A CA 1
ATOM 988 C C . LYS A 1 123 ? -3.207 0.898 -10.582 1.00 92.50 123 LYS A C 1
ATOM 990 O O . LYS A 1 123 ? -2.643 0.842 -11.673 1.00 92.50 123 LYS A O 1
ATOM 995 N N . LEU A 1 124 ? -2.818 0.223 -9.504 1.00 88.75 124 LEU A N 1
ATOM 996 C CA . LEU A 1 124 ? -1.672 -0.684 -9.474 1.00 88.75 124 LEU A CA 1
ATOM 997 C C . LEU A 1 124 ? -2.140 -2.136 -9.395 1.00 88.75 124 LEU A C 1
ATOM 999 O O . LEU A 1 124 ? -2.827 -2.519 -8.448 1.00 88.75 124 LEU A O 1
ATOM 1003 N N . ASN A 1 125 ? -1.739 -2.945 -10.374 1.00 84.19 125 ASN A N 1
ATOM 1004 C CA . ASN A 1 125 ? -2.010 -4.380 -10.415 1.00 84.19 125 ASN A CA 1
ATOM 1005 C C . ASN A 1 125 ? -0.891 -5.128 -9.669 1.00 84.19 125 ASN A C 1
ATOM 1007 O O . ASN A 1 125 ? 0.060 -5.606 -10.278 1.00 84.19 125 ASN A O 1
ATOM 1011 N N . GLY A 1 126 ? -0.967 -5.159 -8.337 1.00 83.69 126 GLY A N 1
ATOM 1012 C CA . GLY A 1 126 ? 0.017 -5.822 -7.477 1.00 83.69 126 GLY A CA 1
ATOM 1013 C C . GLY A 1 126 ? 0.121 -5.185 -6.095 1.00 83.69 126 GLY A C 1
ATOM 1014 O O . GLY A 1 126 ? -0.629 -4.254 -5.780 1.00 83.69 126 GLY A O 1
ATOM 1015 N N . SER A 1 127 ? 1.050 -5.696 -5.287 1.00 86.81 127 SER A N 1
ATOM 1016 C CA . SER A 1 127 ? 1.373 -5.144 -3.968 1.00 86.81 127 SER A CA 1
ATOM 1017 C C . SER A 1 127 ? 2.436 -4.047 -4.077 1.00 86.81 127 SER A C 1
ATOM 1019 O O . SER A 1 127 ? 3.335 -4.110 -4.921 1.00 86.81 127 SER A O 1
ATOM 1021 N N . LEU A 1 128 ? 2.349 -3.049 -3.201 1.00 86.94 128 LEU A N 1
ATOM 1022 C CA . LEU A 1 128 ? 3.310 -1.956 -3.076 1.00 86.94 128 LEU A CA 1
ATOM 1023 C C . LEU A 1 128 ? 3.913 -1.977 -1.672 1.00 86.94 128 LEU A C 1
ATOM 1025 O O . LEU A 1 128 ? 3.186 -2.054 -0.687 1.00 86.94 128 LEU A O 1
ATOM 1029 N N . ILE A 1 129 ? 5.234 -1.866 -1.567 1.00 85.12 129 ILE A N 1
ATOM 1030 C CA . ILE A 1 129 ? 5.916 -1.687 -0.284 1.00 85.12 129 ILE A CA 1
ATOM 1031 C C . ILE A 1 129 ? 6.806 -0.455 -0.402 1.00 85.12 129 ILE A C 1
ATOM 1033 O O . ILE A 1 129 ? 7.610 -0.348 -1.328 1.00 85.12 129 ILE A O 1
ATOM 1037 N N . THR A 1 130 ? 6.648 0.501 0.510 1.00 83.12 130 THR A N 1
ATOM 1038 C CA . THR A 1 130 ? 7.570 1.634 0.625 1.00 83.12 130 THR A CA 1
ATOM 1039 C C . THR A 1 130 ? 8.685 1.250 1.588 1.00 83.12 130 THR A C 1
ATOM 1041 O O . THR A 1 130 ? 8.399 0.674 2.629 1.00 83.12 130 THR A O 1
ATOM 1044 N N . ARG A 1 131 ? 9.951 1.541 1.269 1.00 78.44 131 ARG A N 1
ATOM 1045 C CA . ARG A 1 131 ? 11.097 1.223 2.139 1.00 78.44 131 ARG A CA 1
ATOM 1046 C C . ARG A 1 131 ? 12.022 2.410 2.333 1.00 78.44 131 ARG A C 1
ATOM 1048 O O . ARG A 1 131 ? 12.371 3.079 1.363 1.00 78.44 131 ARG A O 1
ATOM 1055 N N . SER A 1 132 ? 12.483 2.622 3.562 1.00 65.50 132 SER A N 1
ATOM 1056 C CA . SER A 1 132 ? 13.630 3.480 3.860 1.00 65.50 132 SER A CA 1
ATOM 1057 C C . SER A 1 132 ? 14.936 2.712 3.615 1.00 65.50 132 SER A C 1
ATOM 1059 O O . SER A 1 132 ? 15.174 1.689 4.251 1.00 65.50 132 SER A O 1
ATOM 1061 N N . GLY A 1 133 ? 15.804 3.173 2.705 1.00 62.84 133 GLY A N 1
ATOM 1062 C CA . GLY A 1 133 ? 17.102 2.521 2.457 1.00 62.84 133 GLY A CA 1
ATOM 1063 C C . GLY A 1 133 ? 17.874 3.060 1.249 1.00 62.84 133 GLY A C 1
ATOM 1064 O O . GLY A 1 133 ? 17.461 4.030 0.635 1.00 62.84 133 GLY A O 1
ATOM 1065 N N . LYS A 1 134 ? 19.000 2.429 0.878 1.00 49.38 134 LYS A N 1
ATOM 1066 C CA . LYS A 1 134 ? 19.884 2.849 -0.242 1.00 49.38 134 LYS A CA 1
ATOM 1067 C C . LYS A 1 134 ? 19.194 2.832 -1.623 1.00 49.38 134 LYS A C 1
ATOM 1069 O O . LYS A 1 134 ? 19.666 3.474 -2.552 1.00 49.38 134 LYS A O 1
ATOM 1074 N N . TRP A 1 135 ? 18.054 2.148 -1.717 1.00 48.78 135 TRP A N 1
ATOM 1075 C CA . TRP A 1 135 ? 17.133 2.134 -2.859 1.00 48.78 135 TRP A CA 1
ATOM 1076 C C . TRP A 1 135 ? 15.860 2.936 -2.564 1.00 48.78 135 TRP A C 1
ATOM 1078 O O . TRP A 1 135 ? 14.776 2.548 -2.984 1.00 48.78 135 TRP A O 1
ATOM 1088 N N . ASN A 1 136 ? 15.982 4.011 -1.774 1.00 50.12 136 ASN A N 1
ATOM 1089 C CA . ASN A 1 136 ? 14.870 4.852 -1.349 1.00 50.12 136 ASN A CA 1
ATOM 1090 C C . ASN A 1 136 ? 14.101 5.320 -2.581 1.00 50.12 136 ASN A C 1
ATOM 1092 O O . ASN A 1 136 ? 14.539 6.223 -3.293 1.00 50.12 136 ASN A O 1
ATOM 1096 N N . PHE A 1 137 ? 12.931 4.739 -2.813 1.00 59.47 137 PHE A N 1
ATOM 1097 C CA . PHE A 1 137 ? 12.002 5.319 -3.769 1.00 59.47 137 PHE A CA 1
ATOM 1098 C C . PHE A 1 137 ? 11.330 6.568 -3.185 1.00 59.47 137 PHE A C 1
ATOM 1100 O O . PHE A 1 137 ? 10.742 7.338 -3.933 1.00 59.47 137 PHE A O 1
ATOM 1107 N N . GLY A 1 138 ? 11.532 6.833 -1.883 1.00 57.19 138 GLY A N 1
ATOM 1108 C CA . GLY A 1 138 ? 11.710 8.173 -1.322 1.00 57.19 138 GLY A CA 1
ATOM 1109 C C . GLY A 1 138 ? 10.560 9.152 -1.518 1.00 57.19 138 GLY A C 1
ATOM 1110 O O . GLY A 1 138 ? 10.782 10.350 -1.374 1.00 57.19 138 GLY A O 1
ATOM 1111 N N . PHE A 1 139 ? 9.369 8.690 -1.884 1.00 76.19 139 PHE A N 1
ATOM 1112 C CA . PHE A 1 139 ? 8.210 9.552 -2.044 1.00 76.19 139 PHE A CA 1
ATOM 1113 C C . PHE A 1 139 ? 7.517 9.734 -0.696 1.00 76.19 139 PHE A C 1
ATOM 1115 O O . PHE A 1 139 ? 7.332 8.793 0.074 1.00 76.19 139 PHE A O 1
ATOM 1122 N N . SER A 1 140 ? 7.141 10.975 -0.413 1.00 81.56 140 SER A N 1
ATOM 1123 C CA . SER A 1 140 ? 6.425 11.356 0.804 1.00 81.56 140 SER A CA 1
ATOM 1124 C C . SER A 1 140 ? 4.907 11.289 0.624 1.00 81.56 140 SER A C 1
ATOM 1126 O O . SER A 1 140 ? 4.176 11.372 1.605 1.00 81.56 140 SER A O 1
ATOM 1128 N N . SER A 1 141 ? 4.431 11.108 -0.608 1.00 87.94 141 SER A N 1
ATOM 1129 C CA . SER A 1 141 ? 3.017 11.006 -0.969 1.00 87.94 141 SER A CA 1
ATOM 1130 C C . SER A 1 141 ? 2.825 9.930 -2.028 1.00 87.94 141 SER A C 1
ATOM 1132 O O . SER A 1 141 ? 3.695 9.762 -2.873 1.00 87.94 141 SER A O 1
ATOM 1134 N N . LEU A 1 142 ? 1.669 9.261 -2.067 1.00 90.38 142 LEU A N 1
ATOM 1135 C CA . LEU A 1 142 ? 1.298 8.354 -3.169 1.00 90.38 142 LEU A CA 1
ATOM 1136 C C . LEU A 1 142 ? 0.785 9.084 -4.424 1.00 90.38 142 LEU A C 1
ATOM 1138 O O . LEU A 1 142 ? 0.478 8.459 -5.444 1.00 90.38 142 LEU A O 1
ATOM 1142 N N . GLY A 1 143 ? 0.688 10.416 -4.375 1.00 89.75 143 GLY A N 1
ATOM 1143 C CA . GLY A 1 143 ? 0.318 11.242 -5.517 1.00 89.75 143 GLY A CA 1
ATOM 1144 C C . GLY A 1 143 ? -1.027 10.836 -6.128 1.00 89.75 143 GLY A C 1
ATOM 1145 O O . GLY A 1 143 ? -2.077 10.983 -5.504 1.00 89.75 143 GLY A O 1
ATOM 1146 N N . ARG A 1 144 ? -1.001 10.360 -7.379 1.00 90.69 144 ARG A N 1
ATOM 1147 C CA . ARG A 1 144 ? -2.206 10.041 -8.169 1.00 90.69 144 ARG A CA 1
ATOM 1148 C C . ARG A 1 144 ? -2.705 8.602 -8.038 1.00 90.69 144 ARG A C 1
ATOM 1150 O O . ARG A 1 144 ? -3.705 8.273 -8.674 1.00 90.69 144 ARG A O 1
ATOM 1157 N N . ILE A 1 145 ? -2.008 7.742 -7.295 1.00 93.50 145 ILE A N 1
ATOM 1158 C CA . ILE A 1 145 ? -2.433 6.353 -7.084 1.00 93.50 145 ILE A CA 1
ATOM 1159 C C . ILE A 1 145 ? -3.751 6.380 -6.304 1.00 93.50 145 ILE A C 1
ATOM 1161 O O . ILE A 1 145 ? -3.839 7.044 -5.279 1.00 93.50 145 ILE A O 1
ATOM 1165 N N . ARG A 1 146 ? -4.776 5.695 -6.814 1.00 97.25 146 ARG A N 1
ATOM 1166 C CA . ARG A 1 146 ? -6.134 5.606 -6.251 1.00 97.25 146 ARG A CA 1
ATOM 1167 C C . ARG A 1 146 ? -6.475 4.212 -5.743 1.00 97.25 146 ARG A C 1
ATOM 1169 O O . ARG A 1 146 ? -7.177 4.091 -4.745 1.00 97.25 146 ARG A O 1
ATOM 1176 N N . GLU A 1 147 ? -5.986 3.179 -6.426 1.00 96.88 147 GLU A N 1
ATOM 1177 C CA . GLU A 1 147 ? -6.254 1.773 -6.109 1.00 96.88 147 GLU A CA 1
ATOM 1178 C C . GLU A 1 147 ? -4.958 0.956 -6.117 1.00 96.88 147 GLU A C 1
ATOM 1180 O O . GLU A 1 147 ? -4.189 1.013 -7.082 1.00 96.88 147 GLU A O 1
ATOM 1185 N N . ILE A 1 148 ? -4.767 0.144 -5.077 1.00 94.19 148 ILE A N 1
ATOM 1186 C CA . ILE A 1 148 ? -3.762 -0.924 -5.021 1.00 94.19 148 ILE A CA 1
ATOM 1187 C C . ILE A 1 148 ? -4.505 -2.262 -4.997 1.00 94.19 148 ILE A C 1
ATOM 1189 O O . ILE A 1 148 ? -5.331 -2.505 -4.117 1.00 94.19 148 ILE A O 1
ATOM 1193 N N . GLN A 1 149 ? -4.253 -3.121 -5.989 1.00 92.88 149 GLN A N 1
ATOM 1194 C CA . GLN A 1 149 ? -4.936 -4.414 -6.102 1.00 92.88 149 GLN A CA 1
ATOM 1195 C C . GLN A 1 149 ? -4.367 -5.508 -5.193 1.00 92.88 149 GLN A C 1
ATOM 1197 O O . GLN A 1 149 ? -5.065 -6.488 -4.940 1.00 92.88 149 GLN A O 1
ATOM 1202 N N . GLY A 1 150 ? -3.132 -5.352 -4.725 1.00 91.44 150 GLY A N 1
ATOM 1203 C CA . GLY A 1 150 ? -2.522 -6.208 -3.713 1.00 91.44 150 GLY A CA 1
ATOM 1204 C C . GLY A 1 150 ? -2.445 -5.520 -2.354 1.00 91.44 150 GLY A C 1
ATOM 1205 O O . GLY A 1 150 ? -3.272 -4.667 -2.016 1.00 91.44 150 GLY A O 1
ATOM 1206 N N . ASP A 1 151 ? -1.429 -5.904 -1.594 1.00 93.31 151 ASP A N 1
ATOM 1207 C CA . ASP A 1 151 ? -1.126 -5.370 -0.269 1.00 93.31 151 ASP A CA 1
ATOM 1208 C C . ASP A 1 151 ? -0.408 -4.022 -0.361 1.00 93.31 151 ASP A C 1
ATOM 1210 O O . ASP A 1 151 ? 0.277 -3.722 -1.344 1.00 93.31 151 ASP A O 1
ATOM 1214 N N . PHE A 1 152 ? -0.514 -3.224 0.697 1.00 93.38 152 PHE A N 1
ATOM 1215 C CA . PHE A 1 152 ? 0.262 -2.007 0.868 1.00 93.38 152 PHE A CA 1
ATOM 1216 C C . PHE A 1 152 ? 1.043 -2.032 2.187 1.00 93.38 152 PHE A C 1
ATOM 1218 O O . PHE A 1 152 ? 0.468 -1.977 3.274 1.00 93.38 152 PHE A O 1
ATOM 1225 N N . GLY A 1 153 ? 2.368 -2.121 2.083 1.00 91.62 153 GLY A N 1
ATOM 1226 C CA . GLY A 1 153 ? 3.292 -2.055 3.213 1.00 91.62 153 GLY A CA 1
ATOM 1227 C C . GLY A 1 153 ? 3.979 -0.697 3.305 1.00 91.62 153 GLY A C 1
ATOM 1228 O O . GLY A 1 153 ? 4.541 -0.221 2.321 1.00 91.62 153 GLY A O 1
ATOM 1229 N N . VAL A 1 154 ? 3.972 -0.082 4.485 1.00 89.94 154 VAL A N 1
ATOM 1230 C CA . VAL A 1 154 ? 4.637 1.203 4.736 1.00 89.94 154 VAL A CA 1
ATOM 1231 C C . VAL A 1 154 ? 5.834 0.992 5.661 1.00 89.94 154 VAL A C 1
ATOM 1233 O O . VAL A 1 154 ? 5.701 0.974 6.885 1.00 89.94 154 VAL A O 1
ATOM 1236 N N . ASP A 1 155 ? 7.018 0.836 5.074 1.00 86.31 155 ASP A N 1
ATOM 1237 C CA . ASP A 1 155 ? 8.320 0.705 5.748 1.00 86.31 155 ASP A CA 1
ATOM 1238 C C . ASP A 1 155 ? 9.236 1.901 5.418 1.00 86.31 155 ASP A C 1
ATOM 1240 O O . ASP A 1 155 ? 10.454 1.793 5.300 1.00 86.31 155 ASP A O 1
ATOM 1244 N N . SER A 1 156 ? 8.641 3.079 5.219 1.00 83.44 156 SER A N 1
ATOM 1245 C CA . SER A 1 156 ? 9.345 4.345 4.994 1.00 83.44 156 SER A CA 1
ATOM 1246 C C . SER A 1 156 ? 8.581 5.517 5.604 1.00 83.44 156 SER A C 1
ATOM 1248 O O . SER A 1 156 ? 7.447 5.368 6.054 1.00 83.44 156 SER A O 1
ATOM 1250 N N . VAL A 1 157 ? 9.180 6.711 5.573 1.00 82.56 157 VAL A N 1
ATOM 1251 C CA . VAL A 1 157 ? 8.476 7.942 5.949 1.00 82.56 157 VAL A CA 1
ATOM 1252 C C . VAL A 1 157 ? 7.489 8.311 4.842 1.00 82.56 157 VAL A C 1
ATOM 1254 O O . VAL A 1 157 ? 7.902 8.674 3.743 1.00 82.56 157 VAL A O 1
ATOM 1257 N N . LEU A 1 158 ? 6.194 8.232 5.148 1.00 86.44 158 LEU A N 1
ATOM 1258 C CA . LEU A 1 158 ? 5.103 8.715 4.305 1.00 86.44 158 LEU A CA 1
ATOM 1259 C C . LEU A 1 158 ? 4.382 9.862 5.029 1.00 86.44 158 LEU A C 1
ATOM 1261 O O . LEU A 1 158 ? 4.047 9.749 6.209 1.00 86.44 158 LEU A O 1
ATOM 1265 N N . SER A 1 159 ? 4.165 10.971 4.328 1.00 88.00 159 SER A N 1
ATOM 1266 C CA . SER A 1 159 ? 3.508 12.172 4.855 1.00 88.00 159 SER A CA 1
ATOM 1267 C C . SER A 1 159 ? 2.009 12.197 4.558 1.00 88.00 159 SER A C 1
ATOM 1269 O O . SER A 1 159 ? 1.248 12.712 5.376 1.00 88.00 159 SER A O 1
ATOM 1271 N N . ASP A 1 160 ? 1.580 11.645 3.417 1.00 90.75 160 ASP A N 1
ATOM 1272 C CA . ASP A 1 160 ? 0.169 11.548 3.030 1.00 90.75 160 ASP A CA 1
ATOM 1273 C C . ASP A 1 160 ? -0.110 10.401 2.038 1.00 90.75 160 ASP A C 1
ATOM 1275 O O . ASP A 1 160 ? 0.786 9.863 1.386 1.00 90.75 160 ASP A O 1
ATOM 1279 N N . PHE A 1 161 ? -1.384 10.021 1.921 1.00 93.12 161 PHE A N 1
ATOM 1280 C CA . PHE A 1 161 ? -1.849 8.947 1.036 1.00 93.12 161 PHE A CA 1
ATOM 1281 C C . PHE A 1 161 ? -2.196 9.437 -0.381 1.00 93.12 161 PHE A C 1
ATOM 1283 O O . PHE A 1 161 ? -2.649 8.655 -1.216 1.00 93.12 161 PHE A O 1
ATOM 1290 N N . GLY A 1 162 ? -1.974 10.717 -0.690 1.00 93.38 162 GLY A N 1
ATOM 1291 C CA . GLY A 1 162 ? -2.316 11.318 -1.974 1.00 93.38 162 GLY A CA 1
ATOM 1292 C C . GLY A 1 162 ? -3.782 11.083 -2.339 1.00 93.38 162 GLY A C 1
ATOM 1293 O O . GLY A 1 162 ? -4.690 11.550 -1.660 1.00 93.38 162 GLY A O 1
ATOM 1294 N N . SER A 1 163 ? -4.010 10.352 -3.432 1.00 96.38 163 SER A N 1
ATOM 1295 C CA . SER A 1 163 ? -5.348 10.008 -3.931 1.00 96.38 163 SER A CA 1
ATOM 1296 C C . SER A 1 163 ? -5.805 8.589 -3.563 1.00 96.38 163 SER A C 1
ATOM 1298 O O . SER A 1 163 ? -6.838 8.155 -4.078 1.00 96.38 163 SER A O 1
ATOM 1300 N N . LEU A 1 164 ? -5.051 7.848 -2.739 1.00 97.50 164 LEU A N 1
ATOM 1301 C CA . LEU A 1 164 ? -5.295 6.426 -2.484 1.00 97.50 164 LEU A CA 1
ATOM 1302 C C . LEU A 1 164 ? -6.580 6.245 -1.674 1.00 97.50 164 LEU A C 1
ATOM 1304 O O . LEU A 1 164 ? -6.626 6.600 -0.500 1.00 97.50 164 LEU A O 1
ATOM 1308 N N . CYS A 1 165 ? -7.608 5.659 -2.289 1.00 98.19 165 CYS A N 1
ATOM 1309 C CA . CYS A 1 165 ? -8.902 5.422 -1.649 1.00 98.19 165 CYS A CA 1
ATOM 1310 C C . CYS A 1 165 ? -9.205 3.936 -1.402 1.00 98.19 165 CYS A C 1
ATOM 1312 O O . CYS A 1 165 ? -10.020 3.621 -0.531 1.00 98.19 165 CYS A O 1
ATOM 1314 N N . LEU A 1 166 ? -8.545 3.024 -2.125 1.00 98.62 166 LEU A N 1
ATOM 1315 C CA . LEU A 1 166 ? -8.819 1.588 -2.072 1.00 98.62 166 LEU A CA 1
ATOM 1316 C C . LEU A 1 166 ? -7.538 0.747 -2.044 1.00 98.62 166 LEU A C 1
ATOM 1318 O O . LEU A 1 166 ? -6.685 0.859 -2.924 1.00 98.62 166 LEU A O 1
ATOM 1322 N N . ILE A 1 167 ? -7.473 -0.175 -1.085 1.00 98.50 167 ILE A N 1
ATOM 1323 C CA . ILE A 1 167 ? -6.496 -1.265 -1.030 1.00 98.50 167 ILE A CA 1
ATOM 1324 C C . ILE A 1 167 ? -7.272 -2.581 -1.030 1.00 98.50 167 ILE A C 1
ATOM 1326 O O . ILE A 1 167 ? -8.177 -2.781 -0.214 1.00 98.50 167 ILE A O 1
ATOM 1330 N N . LYS A 1 168 ? -6.958 -3.480 -1.964 1.00 98.06 168 LYS A N 1
ATOM 1331 C CA . LYS A 1 168 ? -7.625 -4.784 -2.032 1.00 98.06 168 LYS A CA 1
ATOM 1332 C C . LYS A 1 168 ? -6.980 -5.844 -1.131 1.00 98.06 168 LYS A C 1
ATOM 1334 O O . LYS A 1 168 ? -7.673 -6.732 -0.637 1.00 98.06 168 LYS A O 1
ATOM 1339 N N . GLY A 1 169 ? -5.680 -5.755 -0.906 1.00 96.81 169 GLY A N 1
ATOM 1340 C CA . GLY A 1 169 ? -4.980 -6.613 0.038 1.00 96.81 169 GLY A CA 1
ATOM 1341 C C . GLY A 1 169 ? -4.995 -6.066 1.461 1.00 96.81 169 GLY A C 1
ATOM 1342 O O . GLY A 1 169 ? -5.916 -5.349 1.878 1.00 96.81 169 GLY A O 1
ATOM 1343 N N . ASP A 1 170 ? -3.942 -6.412 2.184 1.00 98.12 170 ASP A N 1
ATOM 1344 C CA . ASP A 1 170 ? -3.664 -5.977 3.543 1.00 98.12 170 ASP A CA 1
ATOM 1345 C C . ASP A 1 170 ? -2.958 -4.610 3.558 1.00 98.12 170 ASP A C 1
ATOM 1347 O O . ASP A 1 170 ? -2.202 -4.270 2.650 1.00 98.12 170 ASP A O 1
ATOM 1351 N 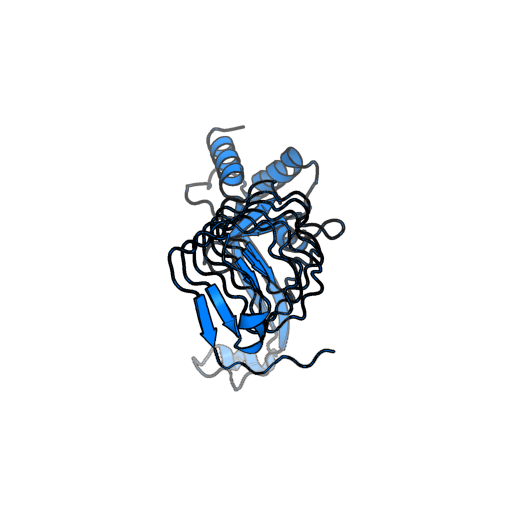N . LEU A 1 171 ? -3.167 -3.825 4.617 1.00 97.62 171 LEU A N 1
ATOM 1352 C CA . LEU A 1 171 ? -2.405 -2.607 4.908 1.00 97.62 171 LEU A CA 1
ATOM 1353 C C . LEU A 1 171 ? -1.631 -2.781 6.212 1.00 97.62 171 LEU A C 1
ATOM 1355 O O . LEU A 1 171 ? -2.227 -3.081 7.249 1.00 97.62 171 LEU A O 1
ATOM 1359 N N . TRP A 1 172 ? -0.324 -2.535 6.191 1.00 95.31 172 TRP A N 1
ATOM 1360 C CA . TRP A 1 172 ? 0.507 -2.581 7.392 1.00 95.31 172 TRP A CA 1
ATOM 1361 C C . TRP A 1 172 ? 1.585 -1.498 7.408 1.00 95.31 172 TRP A C 1
ATOM 1363 O O . TRP A 1 172 ? 2.093 -1.078 6.372 1.00 95.31 172 TRP A O 1
ATOM 1373 N N . PHE A 1 173 ? 1.948 -1.076 8.618 1.00 91.94 173 PHE A N 1
ATOM 1374 C CA . PHE A 1 173 ? 3.033 -0.136 8.882 1.00 91.94 173 PHE A CA 1
ATOM 1375 C C . PHE A 1 173 ? 4.167 -0.844 9.626 1.00 91.94 173 PHE A C 1
ATOM 1377 O O . PHE A 1 173 ? 3.933 -1.660 10.522 1.00 91.94 173 PHE A O 1
ATOM 1384 N N . SER A 1 174 ? 5.405 -0.532 9.253 1.00 87.62 174 SER A N 1
ATOM 1385 C CA . SER A 1 174 ? 6.598 -0.970 9.971 1.00 87.62 174 SER A CA 1
ATOM 1386 C C . SER A 1 174 ? 6.655 -0.328 11.353 1.00 87.62 174 SER A C 1
ATOM 1388 O O . SER A 1 174 ? 6.382 0.861 11.504 1.00 87.62 174 SER A O 1
ATOM 1390 N N . ASN A 1 175 ? 7.049 -1.107 12.361 1.00 81.56 175 ASN A N 1
ATOM 1391 C CA . ASN A 1 175 ? 7.199 -0.622 13.738 1.00 81.56 175 ASN A CA 1
ATOM 1392 C C . ASN A 1 175 ? 8.568 0.026 14.001 1.00 81.56 175 ASN A C 1
ATOM 1394 O O . ASN A 1 175 ? 8.816 0.469 15.118 1.00 81.56 175 ASN A O 1
ATOM 1398 N N . TYR A 1 176 ? 9.466 0.030 13.011 1.00 80.75 176 TYR A N 1
ATOM 1399 C CA . TYR A 1 176 ? 10.834 0.541 13.148 1.00 80.75 176 TYR A CA 1
ATOM 1400 C C . TYR A 1 176 ? 11.002 1.964 12.609 1.00 80.75 176 TYR A C 1
ATOM 1402 O O . TYR A 1 176 ? 12.062 2.561 12.778 1.00 80.75 176 TYR A O 1
ATOM 1410 N N . VAL A 1 177 ? 9.970 2.503 11.958 1.00 76.38 177 VAL A N 1
ATOM 1411 C CA . VAL A 1 177 ? 9.975 3.836 11.356 1.00 76.38 177 VAL A CA 1
ATOM 1412 C C . VAL A 1 177 ? 8.965 4.709 12.085 1.00 76.38 177 VAL A C 1
ATOM 1414 O O . VAL A 1 177 ? 7.816 4.316 12.277 1.00 76.38 177 VAL A O 1
ATOM 1417 N N . GLU A 1 178 ? 9.388 5.907 12.477 1.00 78.00 178 GLU A N 1
ATOM 1418 C CA . GLU A 1 178 ? 8.474 6.919 12.995 1.00 78.00 178 GLU A CA 1
ATOM 1419 C C . GLU A 1 178 ? 7.672 7.524 11.834 1.00 78.00 178 GLU A C 1
ATOM 1421 O O . GLU A 1 178 ? 8.205 8.220 10.962 1.00 78.00 178 GLU A O 1
ATOM 1426 N N . HIS A 1 179 ? 6.371 7.239 11.808 1.00 78.81 179 HIS A N 1
ATOM 1427 C CA . HIS A 1 179 ? 5.477 7.720 10.759 1.00 78.81 179 HIS A CA 1
ATOM 1428 C C . HIS A 1 179 ? 4.976 9.126 11.092 1.00 78.81 179 HIS A C 1
ATOM 1430 O O . HIS A 1 179 ? 4.260 9.321 12.069 1.00 78.81 179 HIS A O 1
ATOM 1436 N N . LYS A 1 180 ? 5.275 10.106 10.229 1.00 80.56 180 LYS A N 1
ATOM 1437 C CA . LYS A 1 180 ? 4.761 11.491 10.335 1.00 80.56 180 LYS A CA 1
ATOM 1438 C C . LYS A 1 180 ? 3.355 11.670 9.749 1.00 80.56 180 LYS A C 1
ATOM 1440 O O . LYS A 1 180 ? 2.882 12.795 9.569 1.00 80.56 180 LYS A O 1
ATOM 1445 N N . LEU A 1 181 ? 2.706 10.562 9.417 1.00 87.88 181 LEU A N 1
ATOM 1446 C CA . LEU A 1 181 ? 1.404 10.524 8.783 1.00 87.88 181 LEU A CA 1
ATOM 1447 C C . LEU A 1 181 ? 0.325 11.012 9.753 1.00 87.88 181 LEU A C 1
ATOM 1449 O O . LEU A 1 181 ? 0.067 10.389 10.779 1.00 87.88 181 LEU A O 1
ATOM 1453 N N . LYS A 1 182 ? -0.327 12.126 9.416 1.00 90.56 182 LYS A N 1
ATOM 1454 C CA . LYS A 1 182 ? -1.374 12.720 10.267 1.00 90.56 182 LYS A CA 1
ATOM 1455 C C . LYS A 1 182 ? -2.753 12.101 10.045 1.00 90.56 182 LYS A C 1
ATOM 1457 O O . LYS A 1 182 ? -3.578 12.096 10.953 1.00 90.56 182 LYS A O 1
ATOM 1462 N N . SER A 1 183 ? -3.025 11.611 8.840 1.00 92.69 183 SER A N 1
ATOM 1463 C CA . SER A 1 183 ? -4.321 11.052 8.445 1.00 92.69 183 SER A CA 1
ATOM 1464 C C . SER A 1 183 ? -4.133 10.035 7.325 1.00 92.69 183 SER A C 1
ATOM 1466 O O . SER A 1 183 ? -3.246 10.211 6.490 1.00 92.69 183 SER A O 1
ATOM 1468 N N . LEU A 1 184 ? -4.978 9.000 7.288 1.00 93.38 184 LEU A N 1
ATOM 1469 C CA . LEU A 1 184 ? -5.068 8.092 6.136 1.00 93.38 184 LEU A CA 1
ATOM 1470 C C . LEU A 1 184 ? -5.954 8.638 5.010 1.00 93.38 184 LEU A C 1
ATOM 1472 O O . LEU A 1 184 ? -6.038 8.011 3.959 1.00 93.38 184 LEU A O 1
ATOM 1476 N N . SER A 1 185 ? -6.635 9.772 5.209 1.00 94.94 185 SER A N 1
ATOM 1477 C CA . SER A 1 185 ? -7.500 10.363 4.182 1.00 94.94 185 SER A CA 1
ATOM 1478 C C . SER A 1 185 ? -6.740 10.556 2.860 1.00 94.94 185 SER A C 1
ATOM 1480 O O . SER A 1 185 ? -5.637 11.110 2.887 1.00 94.94 185 SER A O 1
ATOM 1482 N N . PRO A 1 186 ? -7.291 10.096 1.714 1.00 97.06 186 PRO A N 1
ATOM 1483 C CA . PRO A 1 186 ? -8.689 9.712 1.478 1.00 97.06 186 PRO A CA 1
ATOM 1484 C C . PRO A 1 186 ? -8.981 8.196 1.523 1.00 97.06 186 PRO A C 1
ATOM 1486 O O . PRO A 1 186 ? -9.944 7.755 0.898 1.00 97.06 186 PRO A O 1
ATOM 1489 N N . LEU A 1 187 ? -8.180 7.379 2.213 1.00 98.12 187 LEU A N 1
ATOM 1490 C CA . LEU A 1 187 ? -8.360 5.924 2.250 1.00 98.12 187 LEU A CA 1
ATOM 1491 C C . LEU A 1 187 ? -9.706 5.518 2.865 1.00 98.12 187 LEU A C 1
ATOM 1493 O O . LEU A 1 187 ? -9.930 5.687 4.059 1.00 98.12 187 LEU A O 1
ATOM 1497 N N . GLN A 1 188 ? -10.567 4.896 2.060 1.00 98.56 188 GLN A N 1
ATOM 1498 C CA . GLN A 1 188 ? -11.902 4.472 2.487 1.00 98.56 188 GLN A CA 1
ATOM 1499 C C . GLN A 1 188 ? -11.991 2.977 2.766 1.00 98.56 188 GLN A C 1
ATOM 1501 O O . GLN A 1 188 ? -12.701 2.557 3.680 1.00 98.56 188 GLN A O 1
ATOM 1506 N N . LYS A 1 189 ? -11.304 2.151 1.973 1.00 98.75 189 LYS A N 1
ATOM 1507 C CA . LYS A 1 189 ? -11.548 0.708 1.976 1.00 98.75 189 LYS A CA 1
ATOM 1508 C C . LYS A 1 189 ? -10.264 -0.103 1.921 1.00 98.75 189 LYS A C 1
ATOM 1510 O O . LYS A 1 189 ? -9.426 0.105 1.047 1.00 98.75 189 LYS A O 1
ATOM 1515 N N . ILE A 1 190 ? -10.185 -1.080 2.820 1.00 98.88 190 ILE A N 1
ATOM 1516 C CA . ILE A 1 190 ? -9.167 -2.131 2.854 1.00 98.88 190 ILE A CA 1
ATOM 1517 C C . ILE A 1 190 ? -9.919 -3.462 2.816 1.00 98.88 190 ILE A C 1
ATOM 1519 O O . ILE A 1 190 ? -10.682 -3.751 3.736 1.00 98.88 190 ILE A O 1
ATOM 1523 N N . THR A 1 191 ? -9.794 -4.269 1.758 1.00 98.69 191 THR A N 1
ATOM 1524 C CA . THR A 1 191 ? -10.515 -5.560 1.729 1.00 98.69 191 THR A CA 1
ATOM 1525 C C . THR A 1 191 ? -9.803 -6.692 2.458 1.00 98.69 191 THR A C 1
ATOM 1527 O O . THR A 1 191 ? -10.468 -7.663 2.812 1.00 98.69 191 THR A O 1
ATOM 1530 N N . GLY A 1 192 ? -8.513 -6.545 2.755 1.00 98.69 192 GLY A N 1
ATOM 1531 C CA . GLY A 1 192 ? -7.767 -7.427 3.647 1.00 98.69 192 GLY A CA 1
ATOM 1532 C C . GLY A 1 192 ? -7.752 -6.958 5.107 1.00 98.69 192 GLY A C 1
ATOM 1533 O O . GLY A 1 192 ? -8.666 -6.278 5.586 1.00 98.69 192 GLY A O 1
ATOM 1534 N N . ASN A 1 193 ? -6.706 -7.350 5.830 1.00 98.75 193 ASN A N 1
ATOM 1535 C CA . ASN A 1 193 ? -6.404 -6.921 7.192 1.00 98.75 193 ASN A CA 1
ATOM 1536 C C . ASN A 1 193 ? -5.817 -5.503 7.217 1.00 98.75 193 ASN A C 1
ATOM 1538 O O . ASN A 1 193 ? -5.084 -5.095 6.320 1.00 98.75 193 ASN A O 1
ATOM 1542 N N . ALA A 1 194 ? -6.070 -4.774 8.300 1.00 98.38 194 ALA A N 1
ATOM 1543 C CA . ALA A 1 194 ? -5.492 -3.462 8.554 1.00 98.38 194 ALA A CA 1
ATOM 1544 C C . ALA A 1 194 ? -4.700 -3.486 9.866 1.00 98.38 194 ALA A C 1
ATOM 1546 O O . ALA A 1 194 ? -5.260 -3.726 10.940 1.00 98.38 194 ALA A O 1
ATOM 1547 N N . ASN A 1 195 ? -3.394 -3.238 9.793 1.00 97.25 195 ASN A N 1
ATOM 1548 C CA . ASN A 1 195 ? -2.508 -3.186 10.947 1.00 97.25 195 ASN A CA 1
ATOM 1549 C C . ASN A 1 195 ? -2.009 -1.763 11.205 1.00 97.25 195 ASN A C 1
ATOM 1551 O O . ASN A 1 195 ? -1.045 -1.308 10.592 1.00 97.25 195 ASN A O 1
ATOM 1555 N N . PHE A 1 196 ? -2.647 -1.099 12.167 1.00 94.44 196 PHE A N 1
ATOM 1556 C CA . PHE A 1 196 ? -2.326 0.251 12.634 1.00 94.44 196 PHE A CA 1
ATOM 1557 C C . PHE A 1 196 ? -1.708 0.240 14.031 1.00 94.44 196 PHE A C 1
ATOM 1559 O O . PHE A 1 196 ? -1.821 1.207 14.787 1.00 94.44 196 PHE A O 1
ATOM 1566 N N . LYS A 1 197 ? -1.067 -0.871 14.405 1.00 92.25 197 LYS A N 1
ATOM 1567 C CA . LYS A 1 197 ? -0.361 -0.958 15.677 1.00 92.25 197 LYS A CA 1
ATOM 1568 C C . LYS A 1 197 ? 0.682 0.161 15.771 1.00 92.25 197 LYS A C 1
ATOM 1570 O O . LYS A 1 197 ? 1.424 0.372 14.820 1.00 92.25 197 LYS A O 1
ATOM 1575 N N . ASN A 1 198 ? 0.740 0.849 16.913 1.00 89.00 198 ASN A N 1
ATOM 1576 C CA . ASN A 1 198 ? 1.633 1.996 17.158 1.00 89.00 198 ASN A CA 1
ATOM 1577 C C . ASN A 1 198 ? 1.418 3.220 16.236 1.00 89.00 198 ASN A C 1
ATOM 1579 O O . ASN A 1 198 ? 2.244 4.129 16.234 1.00 89.00 198 ASN A O 1
ATOM 1583 N N . LEU A 1 199 ? 0.338 3.276 15.449 1.00 89.25 199 LEU A N 1
ATOM 1584 C CA . LEU A 1 199 ? 0.092 4.397 14.540 1.00 89.25 199 LEU A CA 1
ATOM 1585 C C . LEU A 1 199 ? -0.590 5.573 15.265 1.00 89.25 199 LEU A C 1
ATOM 1587 O O . LEU A 1 199 ? -1.506 5.375 16.063 1.00 89.25 199 LEU A O 1
ATOM 1591 N N . GLY A 1 200 ? -0.171 6.805 14.966 1.00 87.94 200 GLY A N 1
ATOM 1592 C CA . GLY A 1 200 ? -0.751 8.047 15.506 1.00 87.94 200 GLY A CA 1
ATOM 1593 C C . GLY A 1 200 ? -1.634 8.832 14.527 1.00 87.94 200 GLY A C 1
ATOM 1594 O O . GLY A 1 200 ? -1.895 10.010 14.751 1.00 87.94 200 GLY A O 1
ATOM 1595 N N . ALA A 1 201 ? -2.057 8.217 13.420 1.00 90.12 201 ALA A N 1
ATOM 1596 C CA . ALA A 1 201 ? -2.800 8.882 12.350 1.00 90.12 201 ALA A CA 1
ATOM 1597 C C . ALA A 1 201 ? -4.323 8.857 12.580 1.00 90.12 201 ALA A C 1
ATOM 1599 O O . ALA A 1 201 ? -4.871 7.896 13.120 1.00 90.12 201 ALA A O 1
ATOM 1600 N N . SER A 1 202 ? -5.025 9.884 12.095 1.00 92.75 202 SER A N 1
ATOM 1601 C CA . SER A 1 202 ? -6.490 9.878 11.988 1.00 92.75 202 SER A CA 1
ATOM 1602 C C . SER A 1 202 ? -6.966 8.835 10.968 1.00 92.75 202 SER A C 1
ATOM 1604 O O . SER A 1 202 ? -6.431 8.752 9.858 1.00 92.75 202 SER A O 1
ATOM 1606 N N . LEU A 1 203 ? -8.005 8.073 11.325 1.00 94.00 203 LEU A N 1
ATOM 1607 C CA . LEU A 1 203 ? -8.667 7.081 10.468 1.00 94.00 203 LEU A CA 1
ATOM 1608 C C . LEU A 1 203 ? -10.075 7.548 10.044 1.00 94.00 203 LEU A C 1
ATOM 1610 O O . LEU A 1 203 ? -10.934 6.736 9.715 1.00 94.00 203 LEU A O 1
ATOM 1614 N N . GLU A 1 204 ? -10.328 8.861 10.045 1.00 94.50 204 GLU A N 1
ATOM 1615 C CA . GLU A 1 204 ? -11.655 9.470 9.834 1.00 94.50 204 GL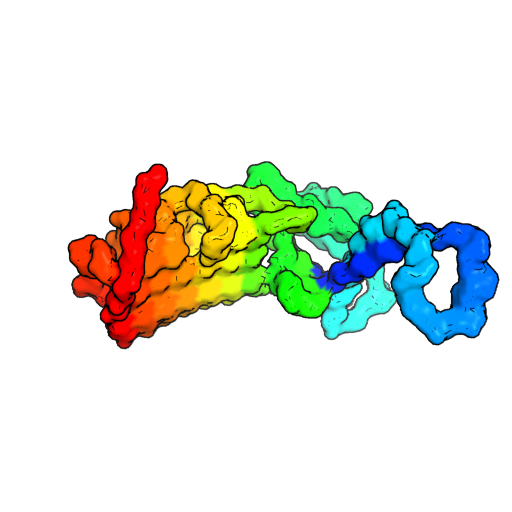U A CA 1
ATOM 1616 C C . GLU A 1 204 ? -12.336 9.128 8.501 1.00 94.50 204 GLU A C 1
ATOM 1618 O O . GLU A 1 204 ? -13.549 9.276 8.364 1.00 94.50 204 GLU A O 1
ATOM 1623 N N . SER A 1 205 ? -11.552 8.734 7.500 1.00 96.88 205 SER A N 1
ATOM 1624 C CA . SER A 1 205 ? -12.018 8.374 6.160 1.00 96.88 205 SER A CA 1
ATOM 1625 C C . SER A 1 205 ? -12.275 6.880 6.002 1.00 96.88 205 SER A C 1
ATOM 1627 O O . SER A 1 205 ? -12.980 6.504 5.070 1.00 96.88 205 SER A O 1
ATOM 1629 N N . LEU A 1 206 ? -11.743 6.047 6.900 1.00 97.69 206 LEU A N 1
ATOM 1630 C CA . LEU A 1 206 ? -11.796 4.600 6.776 1.00 97.69 206 LEU A CA 1
ATOM 1631 C C . LEU A 1 206 ? -13.211 4.103 7.074 1.00 97.69 206 LEU A C 1
ATOM 1633 O O . LEU A 1 206 ? -13.718 4.261 8.180 1.00 97.69 206 LEU A O 1
ATOM 1637 N N . GLU A 1 207 ? -13.833 3.479 6.081 1.00 98.50 207 GLU A N 1
ATOM 1638 C CA . GLU A 1 207 ? -15.212 2.991 6.135 1.00 98.50 207 GLU A CA 1
ATOM 1639 C C . GLU A 1 207 ? -15.266 1.471 6.342 1.00 98.50 207 GLU A C 1
ATOM 1641 O O . GLU A 1 207 ? -16.127 0.972 7.066 1.00 98.50 207 GLU A O 1
ATOM 1646 N N . TYR A 1 208 ? -14.334 0.730 5.733 1.00 98.69 208 TYR A N 1
ATOM 1647 C CA . TYR A 1 208 ? -14.419 -0.726 5.614 1.00 98.69 208 TYR A CA 1
ATOM 1648 C C . TYR A 1 208 ? -13.061 -1.415 5.779 1.00 98.69 208 TYR A C 1
ATOM 1650 O O . TYR A 1 208 ? -12.105 -1.091 5.066 1.00 98.69 208 TYR A O 1
ATOM 1658 N N . VAL A 1 209 ? -13.022 -2.444 6.634 1.00 98.81 209 VAL A N 1
ATOM 1659 C CA . VAL A 1 209 ? -11.919 -3.412 6.739 1.00 98.81 209 VAL A CA 1
ATOM 1660 C C . VAL A 1 209 ? -12.466 -4.828 6.553 1.00 98.81 209 VAL A C 1
ATOM 1662 O O . VAL A 1 209 ? -13.305 -5.290 7.321 1.00 98.81 209 VAL A O 1
ATOM 1665 N N . GLY A 1 210 ? -12.018 -5.544 5.524 1.00 98.81 210 GLY A N 1
ATOM 1666 C CA . GLY A 1 210 ? -12.537 -6.885 5.232 1.00 98.81 210 GLY A CA 1
ATOM 1667 C C . GLY A 1 210 ? -12.003 -7.974 6.164 1.00 98.81 210 GLY A C 1
ATOM 1668 O O . GLY A 1 210 ? -12.707 -8.945 6.429 1.00 98.81 210 GLY A O 1
ATOM 1669 N N . GLY A 1 211 ? -10.790 -7.799 6.686 1.00 98.75 211 GLY A N 1
ATOM 1670 C CA . GLY A 1 211 ? -10.137 -8.702 7.630 1.00 98.75 211 GLY A CA 1
ATOM 1671 C C . GLY A 1 211 ? -10.131 -8.175 9.066 1.00 98.75 211 GLY A C 1
ATOM 1672 O O . GLY A 1 211 ? -11.066 -7.520 9.527 1.00 98.75 211 GLY A O 1
ATOM 1673 N N . ASN A 1 212 ? -9.064 -8.488 9.802 1.00 98.81 212 ASN A N 1
ATOM 1674 C CA . ASN A 1 212 ? -8.855 -7.983 11.157 1.00 98.81 212 ASN A CA 1
ATOM 1675 C C . ASN A 1 212 ? -8.399 -6.517 11.138 1.00 98.81 212 ASN A C 1
ATOM 1677 O O . ASN A 1 212 ? -7.599 -6.126 10.290 1.00 98.81 212 ASN A O 1
ATOM 1681 N N . LEU A 1 213 ? -8.836 -5.744 12.132 1.00 98.38 213 LEU A N 1
ATOM 1682 C CA . LEU A 1 213 ? -8.384 -4.380 12.395 1.00 98.38 213 LEU A CA 1
ATOM 1683 C C . LEU A 1 213 ? -7.553 -4.359 13.684 1.00 98.38 213 LEU A C 1
ATOM 1685 O O . LEU A 1 213 ? -8.077 -4.562 14.779 1.00 98.38 213 LEU A O 1
ATOM 1689 N N . ASN A 1 214 ? -6.249 -4.121 13.568 1.00 97.62 214 ASN A N 1
ATOM 1690 C CA . ASN A 1 214 ? -5.345 -4.027 14.710 1.00 97.62 214 ASN A CA 1
ATOM 1691 C C . ASN A 1 214 ? -5.055 -2.567 15.068 1.00 97.62 214 ASN A C 1
ATOM 1693 O O . ASN A 1 214 ? -4.334 -1.891 14.340 1.00 97.62 214 ASN A O 1
ATOM 1697 N N . LEU A 1 215 ? -5.575 -2.111 16.207 1.00 95.19 215 LEU A N 1
ATOM 1698 C CA . LEU A 1 215 ? -5.374 -0.760 16.745 1.00 95.19 215 LEU A CA 1
ATOM 1699 C C . LEU A 1 215 ? -4.517 -0.766 18.016 1.00 95.19 215 LEU A C 1
ATOM 1701 O O . LEU A 1 215 ? -4.360 0.280 18.646 1.00 95.19 215 LEU A O 1
ATOM 1705 N N . ARG A 1 216 ? -3.969 -1.918 18.418 1.00 94.44 216 ARG A N 1
ATOM 1706 C CA . ARG A 1 216 ? -3.164 -2.048 19.641 1.00 94.44 216 ARG A CA 1
ATOM 1707 C C . ARG A 1 216 ? -2.051 -1.008 19.682 1.00 94.44 216 ARG A C 1
ATOM 1709 O O . ARG A 1 216 ? -1.391 -0.756 18.679 1.00 94.44 216 ARG A O 1
ATOM 1716 N N . LYS A 1 217 ? -1.803 -0.430 20.850 1.00 91.62 217 LYS A N 1
ATOM 1717 C CA . LYS A 1 217 ? -0.747 0.570 21.076 1.00 91.62 217 LYS A CA 1
ATOM 1718 C C . LYS A 1 217 ? -0.841 1.830 20.197 1.00 91.62 217 LYS A C 1
ATOM 1720 O O . LYS A 1 217 ? 0.098 2.612 20.152 1.00 91.62 217 LYS A O 1
ATOM 1725 N N . SER A 1 218 ? -1.941 2.022 19.470 1.00 88.50 218 SER A N 1
ATOM 1726 C CA . SER A 1 218 ? -2.132 3.180 18.595 1.00 88.50 218 SER A CA 1
ATOM 1727 C C . SER A 1 218 ? -2.669 4.384 19.373 1.00 88.50 218 SER A C 1
ATOM 1729 O O . SER A 1 218 ? -3.368 4.230 20.378 1.00 88.50 218 SER A O 1
ATOM 1731 N N . ASN A 1 219 ? -2.374 5.580 18.871 1.00 83.00 219 ASN A N 1
ATOM 1732 C CA . ASN A 1 219 ? -2.963 6.839 19.339 1.00 83.00 219 ASN A CA 1
ATOM 1733 C C . ASN A 1 219 ? -4.025 7.344 18.346 1.00 83.00 219 ASN A C 1
ATOM 1735 O O . ASN A 1 219 ? -4.279 8.543 18.244 1.00 83.00 219 ASN A O 1
ATOM 1739 N N . VAL A 1 220 ? -4.623 6.426 17.578 1.00 81.69 220 VAL A N 1
ATOM 1740 C CA . VAL A 1 220 ? -5.699 6.725 16.631 1.00 81.69 220 VAL A CA 1
ATOM 1741 C C . VAL A 1 220 ? -6.847 7.420 17.363 1.00 81.69 220 VAL A C 1
ATOM 1743 O O . VAL A 1 220 ? -7.359 6.909 18.355 1.00 81.69 220 VAL A O 1
ATOM 1746 N N . SER A 1 221 ? -7.275 8.569 16.844 1.00 69.75 221 SER A N 1
ATOM 1747 C CA . SER A 1 221 ? -8.231 9.452 17.521 1.00 69.75 221 SER A CA 1
ATOM 1748 C C . SER A 1 221 ? -9.617 9.517 16.871 1.00 69.75 221 SER A C 1
ATOM 1750 O O . SER A 1 221 ? -10.547 10.024 17.492 1.00 69.75 221 SER A O 1
ATOM 1752 N N . ASN A 1 222 ? -9.792 9.017 15.642 1.00 79.06 222 ASN A N 1
ATOM 1753 C CA . ASN A 1 222 ? -11.055 9.147 14.911 1.00 79.06 222 ASN A CA 1
ATOM 1754 C C . ASN A 1 222 ? -11.328 7.942 13.999 1.00 79.06 222 ASN A C 1
ATOM 1756 O O . ASN A 1 222 ? -10.517 7.638 13.130 1.00 79.06 222 ASN A O 1
ATOM 1760 N N . LEU A 1 223 ? -12.483 7.298 14.193 1.00 88.19 223 LEU A N 1
ATOM 1761 C CA . LEU A 1 223 ? -13.003 6.158 13.422 1.00 88.19 223 LEU A CA 1
ATOM 1762 C C . LEU A 1 223 ? -14.477 6.364 13.020 1.00 88.19 223 LEU A C 1
ATOM 1764 O O . LEU A 1 223 ? -15.211 5.403 12.813 1.00 88.19 223 LEU A O 1
ATOM 1768 N N . ILE A 1 224 ? -14.936 7.616 12.926 1.00 90.31 224 ILE A N 1
ATOM 1769 C CA . ILE A 1 224 ? -16.365 7.959 12.805 1.00 90.31 224 ILE A CA 1
ATOM 1770 C C . ILE A 1 224 ? -17.072 7.360 11.578 1.00 90.31 224 ILE A C 1
ATOM 1772 O O . ILE A 1 224 ? -18.286 7.172 11.607 1.00 90.31 224 ILE A O 1
ATOM 1776 N N . LYS A 1 225 ? -16.332 7.068 10.502 1.00 96.00 225 LYS A N 1
ATOM 1777 C CA . LYS A 1 225 ? -16.881 6.475 9.276 1.00 96.00 225 LYS A CA 1
ATOM 1778 C C . LYS A 1 225 ? -16.808 4.954 9.226 1.00 96.00 225 LYS A C 1
ATOM 1780 O O . LYS A 1 225 ? -17.464 4.365 8.364 1.00 96.00 225 LYS A O 1
ATOM 1785 N N . LEU A 1 226 ? -16.036 4.328 10.116 1.00 97.44 226 LEU A N 1
ATOM 1786 C CA . LEU A 1 226 ? -15.868 2.883 10.116 1.00 97.44 226 LEU A CA 1
ATOM 1787 C C . LEU A 1 226 ? -17.224 2.245 10.395 1.00 97.44 226 LEU A C 1
ATOM 1789 O O . LEU A 1 226 ? -17.839 2.519 11.419 1.00 97.44 226 LEU A O 1
ATOM 1793 N N . ASN A 1 227 ? -17.687 1.400 9.482 1.00 97.94 227 ASN A N 1
ATOM 1794 C CA . ASN A 1 227 ? -18.991 0.750 9.585 1.00 97.94 227 ASN A CA 1
ATOM 1795 C C . ASN A 1 227 ? -18.912 -0.775 9.465 1.00 97.94 227 ASN A C 1
ATOM 1797 O O . ASN A 1 227 ? -19.873 -1.451 9.825 1.00 97.94 227 ASN A O 1
ATOM 1801 N N . TYR A 1 228 ? -17.775 -1.326 9.026 1.00 98.69 228 TYR A N 1
ATOM 1802 C CA . TYR A 1 228 ? -17.606 -2.766 8.860 1.00 98.69 228 TYR A CA 1
ATOM 1803 C C . TYR A 1 228 ? -16.185 -3.244 9.177 1.00 98.69 228 TYR A C 1
ATOM 1805 O O . TYR A 1 228 ? -15.202 -2.694 8.668 1.00 98.69 228 TYR A O 1
ATOM 1813 N N . VAL A 1 229 ? -16.097 -4.329 9.954 1.00 98.75 229 VAL A N 1
ATOM 1814 C CA . VAL A 1 229 ? -14.883 -5.128 10.164 1.00 98.75 229 VAL A CA 1
ATOM 1815 C C . VAL A 1 229 ? -15.219 -6.614 10.020 1.00 98.75 229 VAL A C 1
ATOM 1817 O O . VAL A 1 229 ? -15.919 -7.197 10.850 1.00 98.75 229 VAL A O 1
ATOM 1820 N N . GLY A 1 230 ? -14.695 -7.261 8.978 1.00 98.75 230 GLY A N 1
ATOM 1821 C CA . GLY A 1 230 ? -14.987 -8.675 8.706 1.00 98.75 230 GLY A CA 1
ATOM 1822 C C . GLY A 1 230 ? -14.264 -9.662 9.630 1.00 98.75 230 GLY A C 1
ATOM 1823 O O . GLY A 1 230 ? -14.655 -10.824 9.724 1.00 98.75 230 GLY A O 1
ATOM 1824 N N . GLY A 1 231 ? -13.226 -9.216 10.337 1.00 98.62 231 GLY A N 1
ATOM 1825 C CA . GLY A 1 231 ? -12.477 -10.003 11.311 1.00 98.62 231 GLY A CA 1
ATOM 1826 C C . GLY A 1 231 ? -12.623 -9.499 12.746 1.00 98.62 231 GLY A C 1
ATOM 1827 O O . GLY A 1 231 ? -13.646 -8.959 13.162 1.00 98.62 231 GLY A O 1
ATOM 1828 N N . ASN A 1 232 ? -11.575 -9.716 13.536 1.00 98.62 232 ASN A N 1
ATOM 1829 C CA . ASN A 1 232 ? -11.483 -9.207 14.899 1.00 98.62 232 ASN A CA 1
ATOM 1830 C C . ASN A 1 232 ? -11.012 -7.753 14.910 1.00 98.62 232 ASN A C 1
ATOM 1832 O O . ASN A 1 232 ? -10.190 -7.357 14.084 1.00 98.62 232 ASN A O 1
ATOM 1836 N N . ILE A 1 233 ? -11.440 -7.011 15.927 1.00 98.06 233 ILE A N 1
ATOM 1837 C CA . ILE A 1 233 ? -10.819 -5.743 16.312 1.00 98.06 233 ILE A CA 1
ATOM 1838 C C . ILE A 1 233 ? -9.880 -6.031 17.481 1.00 98.06 233 ILE A C 1
ATOM 1840 O O . ILE A 1 233 ? -10.287 -6.654 18.459 1.00 98.06 233 ILE A O 1
ATOM 1844 N N . LEU A 1 234 ? -8.620 -5.621 17.380 1.00 97.75 234 LEU A N 1
ATOM 1845 C CA . LEU A 1 234 ? -7.601 -5.847 18.406 1.00 97.75 234 LEU A CA 1
ATOM 1846 C C . LEU A 1 234 ? -7.249 -4.506 19.061 1.00 97.75 234 LEU A C 1
ATOM 1848 O O . LEU A 1 234 ? -6.781 -3.600 18.371 1.00 97.75 234 LEU A O 1
ATOM 1852 N N . LEU A 1 235 ? -7.443 -4.398 20.376 1.00 96.06 235 LEU A N 1
ATOM 1853 C CA . LEU A 1 235 ? -7.208 -3.186 21.170 1.00 96.06 235 LEU A CA 1
ATOM 1854 C C . LEU A 1 235 ? -6.239 -3.447 22.324 1.00 96.06 235 LEU A C 1
ATOM 1856 O O . LEU A 1 235 ? -6.168 -4.556 22.855 1.00 96.06 235 LEU A O 1
ATOM 1860 N N . SER A 1 236 ? -5.554 -2.400 22.767 1.00 95.12 236 SER A N 1
ATOM 1861 C CA . SER A 1 236 ? -4.955 -2.352 24.098 1.00 95.12 236 SER A CA 1
ATOM 1862 C C . SER A 1 236 ? -6.029 -2.087 25.154 1.00 95.12 236 SER A C 1
ATOM 1864 O O . SER A 1 236 ? -6.994 -1.370 24.899 1.00 95.12 236 SER A O 1
ATOM 1866 N N . LYS A 1 237 ? -5.833 -2.591 26.375 1.00 93.88 237 LYS A N 1
ATOM 1867 C CA . LYS A 1 237 ? -6.761 -2.412 27.504 1.00 93.88 237 LYS A CA 1
ATOM 1868 C C . LYS A 1 237 ? -7.124 -0.952 27.774 1.00 93.88 237 LYS A C 1
ATOM 1870 O O . LYS A 1 237 ? -8.284 -0.645 28.008 1.00 93.88 237 LYS A O 1
ATOM 1875 N N . TYR A 1 238 ? -6.158 -0.043 27.676 1.00 90.31 238 TYR A N 1
ATOM 1876 C CA . TYR A 1 238 ? -6.401 1.386 27.890 1.00 90.31 238 TYR A CA 1
ATOM 1877 C C . TYR A 1 238 ? -7.236 2.049 26.771 1.00 90.31 238 TYR A C 1
ATOM 1879 O O . TYR A 1 238 ? -7.719 3.160 26.955 1.00 90.31 238 TYR A O 1
ATOM 1887 N N . GLN A 1 239 ? -7.416 1.391 25.619 1.00 91.38 239 GLN A N 1
ATOM 1888 C CA . GLN A 1 239 ? -8.225 1.884 24.495 1.00 91.38 239 GLN A CA 1
ATOM 1889 C C . GLN A 1 239 ? -9.674 1.381 24.543 1.00 91.38 239 GLN A C 1
ATOM 1891 O O . GLN A 1 239 ? -10.523 1.898 23.818 1.00 91.38 239 GLN A O 1
ATOM 1896 N N . GLU A 1 240 ? -9.965 0.372 25.369 1.00 88.44 240 GLU A N 1
ATOM 1897 C CA . GLU A 1 240 ? -11.275 -0.288 25.433 1.00 88.44 240 GLU A CA 1
ATOM 1898 C C . GLU A 1 240 ? -12.401 0.686 25.798 1.00 88.44 240 GLU A C 1
ATOM 1900 O O . GLU A 1 240 ? -13.480 0.621 25.220 1.00 88.44 240 GLU A O 1
ATOM 1905 N N . SER A 1 241 ? -12.139 1.625 26.710 1.00 86.06 241 SER A N 1
ATOM 1906 C CA . SER A 1 241 ? -13.104 2.657 27.105 1.00 86.06 241 SER A CA 1
ATOM 1907 C C . SER A 1 241 ? -13.159 3.856 26.152 1.00 86.06 241 SER A C 1
ATOM 1909 O O . SER A 1 241 ? -14.060 4.683 26.276 1.00 86.06 241 SER A O 1
ATOM 1911 N N . VAL A 1 242 ? -12.198 3.976 25.230 1.00 85.69 242 VAL A N 1
ATOM 1912 C CA . VAL A 1 242 ? -12.066 5.121 24.315 1.00 85.69 242 VAL A CA 1
ATOM 1913 C C . VAL A 1 242 ? -12.813 4.864 23.012 1.00 85.69 242 VAL A C 1
ATOM 1915 O O . VAL A 1 242 ? -13.496 5.751 22.501 1.00 85.69 242 VAL A O 1
ATOM 1918 N N . PHE A 1 243 ? -12.697 3.655 22.462 1.00 87.62 243 PHE A N 1
ATOM 1919 C CA . PHE A 1 243 ? -13.344 3.320 21.200 1.00 87.62 243 PHE A CA 1
ATOM 1920 C C . PHE A 1 243 ? -14.757 2.784 21.405 1.00 87.62 243 PHE A C 1
ATOM 1922 O O . PHE A 1 243 ? -14.983 1.844 22.162 1.00 87.62 243 PHE A O 1
ATOM 1929 N N . ASN A 1 244 ? -15.701 3.332 20.641 1.00 87.94 244 ASN A N 1
ATOM 1930 C CA . ASN A 1 244 ? -17.052 2.802 20.550 1.00 87.94 244 ASN A CA 1
ATOM 1931 C C . ASN A 1 244 ? -17.272 2.121 19.192 1.00 87.94 244 ASN A C 1
ATOM 1933 O O . ASN A 1 244 ? -17.265 2.780 18.154 1.00 87.94 244 ASN A O 1
ATOM 1937 N N . PHE A 1 245 ? -17.521 0.811 19.220 1.00 91.88 245 PHE A N 1
ATOM 1938 C CA . PHE A 1 245 ? -17.828 0.002 18.037 1.00 91.88 245 PHE A CA 1
ATOM 1939 C C . PHE A 1 245 ? -19.312 -0.386 17.933 1.00 91.88 245 PHE A C 1
ATOM 1941 O O . PHE A 1 245 ? -19.656 -1.239 17.123 1.00 91.88 245 PHE A O 1
ATOM 1948 N N . SER A 1 246 ? -20.212 0.227 18.715 1.00 90.44 246 SER A N 1
ATOM 1949 C CA . SER A 1 246 ? -21.644 -0.128 18.736 1.00 90.44 246 SER A CA 1
ATOM 1950 C C . SER A 1 246 ? -22.336 -0.004 17.376 1.00 90.44 246 SER A C 1
ATOM 1952 O O . SER A 1 246 ? -23.318 -0.694 17.125 1.00 90.44 246 SER A O 1
ATOM 1954 N N . ASN A 1 247 ? -21.829 0.881 16.513 1.00 91.44 247 ASN A N 1
ATOM 1955 C CA . ASN A 1 247 ? -22.374 1.163 15.183 1.00 91.44 247 ASN A CA 1
ATOM 1956 C C . ASN A 1 247 ? -21.557 0.513 14.052 1.00 91.44 247 ASN A C 1
ATOM 1958 O O . ASN A 1 247 ? -21.745 0.857 12.888 1.00 91.44 247 ASN A O 1
ATOM 1962 N N . VAL A 1 248 ? -20.635 -0.392 14.387 1.00 96.88 248 VAL A N 1
ATOM 1963 C CA . VAL A 1 248 ? -19.776 -1.092 13.428 1.00 96.88 248 VAL A CA 1
ATOM 1964 C C . VAL A 1 248 ? -20.232 -2.544 13.341 1.00 96.88 248 VAL A C 1
ATOM 1966 O O . VAL A 1 248 ? -20.315 -3.230 14.358 1.00 96.88 248 VAL A O 1
ATOM 1969 N N . ASP A 1 249 ? -20.502 -3.038 12.133 1.00 98.19 249 ASP A N 1
ATOM 1970 C CA . ASP A 1 249 ? -20.732 -4.466 11.901 1.00 98.19 249 ASP A CA 1
ATOM 1971 C C . ASP A 1 249 ? -19.399 -5.214 12.033 1.00 98.19 249 ASP A C 1
ATOM 1973 O O . ASP A 1 249 ? -18.567 -5.211 11.122 1.00 98.19 249 ASP A O 1
ATOM 1977 N N . VAL A 1 250 ? -19.176 -5.816 13.202 1.00 98.25 250 VAL A N 1
ATOM 1978 C CA . VAL A 1 250 ? -17.990 -6.623 13.501 1.00 98.25 250 VAL A CA 1
ATOM 1979 C C . VAL A 1 250 ? -18.360 -8.099 13.428 1.00 98.25 250 VAL A C 1
ATOM 1981 O O . VAL A 1 250 ? -19.068 -8.617 14.290 1.00 98.25 250 VAL A O 1
ATOM 1984 N N . ARG A 1 251 ? -17.841 -8.802 12.418 1.00 98.44 251 ARG A N 1
ATOM 1985 C CA . ARG A 1 251 ? -18.109 -10.240 12.224 1.00 98.44 251 ARG A CA 1
ATOM 1986 C C . ARG A 1 251 ? -17.285 -11.138 13.143 1.00 98.44 251 ARG A C 1
ATOM 1988 O O . ARG A 1 251 ? -17.699 -12.259 13.436 1.00 98.44 251 ARG A O 1
ATOM 1995 N N . GLY A 1 252 ? -16.120 -10.665 13.585 1.00 97.69 252 GLY A N 1
ATOM 1996 C CA . GLY A 1 252 ? -15.296 -11.330 14.589 1.00 97.69 252 GLY A CA 1
ATOM 1997 C C . GLY A 1 252 ? -15.628 -10.879 16.011 1.00 97.69 252 GLY A C 1
ATOM 1998 O O . GLY A 1 252 ? -16.784 -10.717 16.390 1.00 97.69 252 GLY A O 1
ATOM 1999 N N . LYS A 1 253 ? -14.590 -10.702 16.833 1.00 97.00 253 LYS A N 1
ATOM 2000 C CA . LYS A 1 253 ? -14.711 -10.194 18.207 1.00 97.00 253 LYS A CA 1
ATOM 2001 C C . LYS A 1 253 ? -13.842 -8.962 18.408 1.00 97.00 253 LYS A C 1
ATOM 2003 O O . LYS A 1 253 ? -12.769 -8.859 17.814 1.00 97.00 253 LYS A O 1
ATOM 2008 N N . VAL A 1 254 ? -14.253 -8.090 19.324 1.00 96.88 254 VAL A N 1
ATOM 2009 C CA . VAL A 1 254 ? -13.336 -7.132 19.948 1.00 96.88 254 VAL A CA 1
ATOM 2010 C C . VAL A 1 254 ? -12.493 -7.902 20.966 1.00 96.88 254 VAL A C 1
ATOM 2012 O O . VAL A 1 254 ? -13.028 -8.546 21.867 1.00 96.88 254 VAL A O 1
ATOM 2015 N N . LYS A 1 255 ? -11.173 -7.907 20.781 1.00 97.44 255 LYS A N 1
ATOM 2016 C CA . LYS A 1 255 ? -10.206 -8.581 21.652 1.00 97.44 255 LYS A CA 1
ATOM 2017 C C . LYS A 1 255 ? -9.296 -7.545 22.282 1.00 97.44 255 LYS A C 1
ATOM 2019 O O . LYS A 1 255 ? -8.698 -6.727 21.583 1.00 97.44 255 LYS A O 1
ATOM 2024 N N . VAL A 1 256 ? -9.161 -7.638 23.595 1.00 96.69 256 VAL A N 1
ATOM 2025 C CA . VAL A 1 256 ? -8.419 -6.680 24.406 1.00 96.69 256 VAL A CA 1
ATOM 2026 C C . VAL A 1 256 ? -7.157 -7.338 24.944 1.00 96.69 256 VAL A C 1
ATOM 2028 O O . VAL A 1 256 ? -7.189 -8.468 25.430 1.00 96.69 256 VAL A O 1
ATOM 2031 N N . PHE A 1 257 ? -6.039 -6.627 24.837 1.00 95.88 257 PHE A N 1
ATOM 2032 C CA . PHE A 1 257 ? -4.719 -7.091 25.247 1.00 95.88 257 PHE A CA 1
ATOM 2033 C C . PHE A 1 257 ? -4.153 -6.187 26.337 1.00 95.88 257 PHE A C 1
ATOM 2035 O O . PHE A 1 257 ? -4.331 -4.968 26.311 1.00 95.88 257 PHE A O 1
ATOM 2042 N N . ASN A 1 258 ? -3.453 -6.786 27.300 1.00 94.44 258 ASN A N 1
ATOM 2043 C CA . ASN A 1 258 ? -2.755 -6.037 28.338 1.00 94.44 258 ASN A CA 1
ATOM 2044 C C . ASN A 1 258 ? -1.427 -5.505 27.783 1.00 94.44 258 ASN A C 1
ATOM 2046 O O . ASN A 1 258 ? -0.385 -6.139 27.918 1.00 94.44 258 ASN A O 1
ATOM 2050 N N . ASP A 1 259 ? -1.516 -4.386 27.077 1.00 92.00 259 ASP A N 1
ATOM 2051 C CA . ASP A 1 259 ? -0.397 -3.644 26.510 1.00 92.00 259 ASP A CA 1
ATOM 2052 C C . ASP A 1 259 ? -0.128 -2.398 27.356 1.00 92.00 259 ASP A C 1
ATOM 2054 O O . ASP A 1 259 ? -1.075 -1.707 27.742 1.00 92.00 259 ASP A O 1
ATOM 2058 N N . ASP A 1 260 ? 1.146 -2.073 27.568 1.00 84.44 260 ASP A N 1
ATOM 2059 C CA . ASP A 1 260 ? 1.529 -0.810 28.200 1.00 84.44 260 ASP A CA 1
ATOM 2060 C C . ASP A 1 260 ? 1.064 0.379 27.356 1.00 84.44 260 ASP A C 1
ATOM 2062 O O . ASP A 1 260 ? 1.111 0.338 26.117 1.00 84.44 260 ASP A O 1
ATOM 2066 N N . GLN A 1 261 ? 0.618 1.434 28.036 1.00 77.19 261 GLN A N 1
ATOM 2067 C CA . GLN A 1 261 ? 0.287 2.693 27.387 1.00 77.19 261 GLN A CA 1
ATOM 2068 C C . GLN A 1 261 ? 1.584 3.327 26.857 1.00 77.19 261 GLN A C 1
ATOM 2070 O O . GLN A 1 261 ? 2.542 3.444 27.621 1.00 77.19 261 GLN A O 1
ATOM 2075 N N . PRO A 1 262 ? 1.654 3.695 25.565 1.00 71.88 262 PRO A N 1
ATOM 2076 C CA . PRO A 1 262 ? 2.835 4.346 25.019 1.00 71.88 262 PRO A CA 1
ATOM 2077 C C . PRO A 1 262 ? 3.066 5.684 25.727 1.00 71.88 262 PRO A C 1
ATOM 2079 O O . PRO A 1 262 ? 2.115 6.420 26.002 1.00 71.88 262 PRO A O 1
ATOM 2082 N N . GLU A 1 263 ? 4.329 5.989 26.023 1.00 64.38 263 GLU A N 1
ATOM 2083 C CA . GLU A 1 263 ? 4.726 7.302 26.532 1.00 64.38 263 GLU A CA 1
ATOM 2084 C C . GLU A 1 263 ? 4.333 8.368 25.496 1.00 64.38 263 GLU A C 1
ATOM 2086 O O . GLU A 1 263 ? 4.629 8.235 24.307 1.00 64.38 263 GLU A O 1
ATOM 2091 N N . MET A 1 264 ? 3.586 9.389 25.927 1.00 53.25 264 MET A N 1
ATOM 2092 C CA . MET A 1 264 ? 3.250 10.526 25.070 1.00 53.25 264 MET A CA 1
ATOM 2093 C C . MET A 1 264 ? 4.499 11.406 24.955 1.00 53.25 264 MET A C 1
ATOM 2095 O O . MET A 1 264 ? 4.867 12.052 25.936 1.00 53.25 264 MET A O 1
ATOM 2099 N N . PHE A 1 265 ? 5.150 11.386 23.791 1.00 43.50 265 PHE A N 1
ATOM 2100 C CA . PHE A 1 265 ? 6.263 12.276 23.442 1.00 43.50 265 PHE A CA 1
ATOM 2101 C C . PHE A 1 265 ? 5.761 13.537 22.737 1.00 43.50 265 PHE A C 1
ATOM 2103 O O . PHE A 1 265 ? 4.811 13.421 21.925 1.00 43.50 265 PHE A O 1
#

Sequence (265 aa):
MTQIEKTIYKYIDEFGVPFILMASFSAEVDQKDLPFLNSLMLDSSILDWRVIGWESEIKISFPFDTESVDVQSLVSNYVYETIGIEIPSIRKLPSLANLDGKPFFLVLNEHEHIKLLSVAKPKLNGSLITRSGKWNFGFSSLGRIREIQGDFGVDSVLSDFGSLCLIKGDLWFSNYVEHKLKSLSPLQKITGNANFKNLGASLESLEYVGGNLNLRKSNVSNLIKLNYVGGNILLSKYQESVFNFSNVDVRGKVKVFNDDQPEMF

Foldseek 3Di:
DDPVLVVVLVCCVQAAFKKAKDKDWDKDFPPVCVVVVVPDDDDPPPTPIDGPDIDIDIDTDDPDDDPVDDPFVSNQVSLCVVPVDGDPGPSCQLVQQDDPLEGQWFWFPPVDNIIHIHGLDLEAPGEGAQADDPSHSRHQENANHAEYCEEYEYHDAHAEDHNHAYYAYEYEYDPVDDYNHAEHPPHAEYLYEYACAQPAHEDQNHAYYNEEYECELYNHQHDPNHAEHNEEYEYEPVCPVVDDCVRHHYNYYHHYDPDDHDDDD

pLDDT: mean 83.28, std 14.5, range [43.5, 98.88]

Secondary structure (DSSP, 8-state):
--HHHHHHHHHHHHH-EEEEEEEEEEEEE-GGGHHHHTT----TTS--EEEEEEEEEEEE--SS--TTS-HHHHHHHHHHHHHS---S-GGGGGGG-EETTEESEEEESTTSSSEEEEE--SEESS-EEEE-STT----SB-TT--EESS-EEEES---B-TT--EESS-EEE-TTS-----B-TT--EESS-EE-TT---B-TT--EESS-EE-TT------TT--EESS-EEEEGGGTTT---TTSEESS-EEEE--PPPP--

Radius of gyration: 23.57 Å; chains: 1; bounding box: 74×41×64 Å